Protein 8DGR (pdb70)

Secondary structure (DSSP, 8-state):
--EEEEE---EE-TT--EEEEEEEESS-GGGS-EEEEEE-TT--EEEEEEE-TTS--EE--TTTTTTEEEEEETTTTEEEEEE-S--GGG-EEEEEEEEE--S--TT---EEEEE---EEEEE---PPPEEEE-SEEEE-TTS-EEEEEEESS--EETTEE-EEEEEE-TTS--EEEEETTTEEPTT--TTEEEEEETTEEEEEESS--GGG-EEEEEEE-SSSSPEE---EEEEE-

Sequence (237 aa):
QVQLQESGGDLVVQPGGSLKLSCAASGFTFSSYGMSWVRQTPDKRLELVATINSNGGSTFYPDSVKGRFTISRDNAKNTLYLQMSSLKSEDTAMYYCARRRNYPYYYGSRGYFDYWGQQGTTVTVSSSDIELTQSPASLAVSLGQRATISCRASESVDSYGNSFMHWYQQKPGQPPKLLIYRALNLESGIPARFSGSGSRTDFTLTINPVEADDVAIYYCQQSNEDPWTFGGGTKLEIK

Structure (mmCIF, N/CA/C/O backbone):
data_8DGR
#
_entry.id   8DGR
#
_cell.length_a   119.644
_cell.length_b   119.644
_cell.length_c   74.856
_cell.angle_alpha   90.000
_cell.angle_beta   90.000
_cell.angle_gamma   90.000
#
_symmetry.space_group_name_H-M   'I 41 2 2'
#
loop_
_entity.id
_entity.type
_entity.pdbx_description
1 polymer 'scFv F8'
2 water water
#
loop_
_atom_site.group_PDB
_atom_site.id
_atom_site.type_symbol
_ato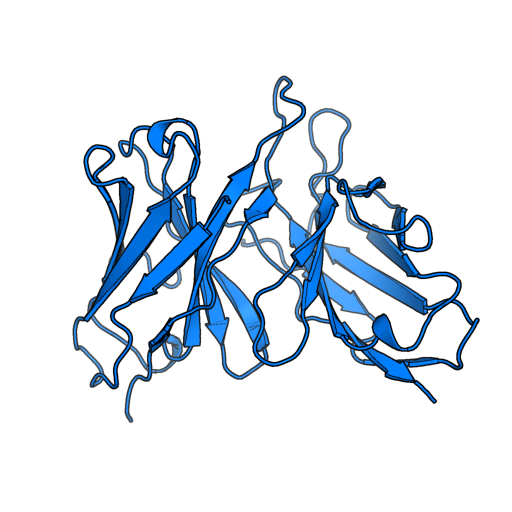m_site.label_atom_id
_atom_site.label_alt_id
_atom_site.label_comp_id
_atom_site.label_asym_id
_atom_site.label_entity_id
_atom_site.label_seq_id
_atom_site.pdbx_PDB_ins_code
_atom_site.Cartn_x
_atom_site.Cartn_y
_atom_site.Cartn_z
_atom_site.occupancy
_atom_site.B_iso_or_equiv
_atom_site.auth_seq_id
_atom_site.auth_comp_id
_atom_site.auth_asym_id
_atom_site.auth_atom_id
_atom_site.pdbx_PDB_model_num
ATOM 1 N N . GLN A 1 23 ? -17.226 -15.172 28.982 1.000 38.929 3 GLN A N 1
ATOM 2 C CA . GLN A 1 23 ? -17.260 -14.625 27.604 1.000 32.790 3 GLN A CA 1
ATOM 3 C C . GLN A 1 23 ? -15.882 -14.067 27.242 1.000 24.708 3 GLN A C 1
ATOM 4 O O . GLN A 1 23 ? -15.808 -13.217 26.371 1.000 25.467 3 GLN A O 1
ATOM 18 N N . VAL A 1 24 ? -14.824 -14.538 27.916 1.000 23.251 4 VAL A N 1
ATOM 19 C CA . VAL A 1 24 ? -13.459 -14.253 27.488 1.000 20.980 4 VAL A CA 1
ATOM 20 C C . VAL A 1 24 ? -13.231 -14.992 26.176 1.000 20.255 4 VAL A C 1
ATOM 21 O O . VAL A 1 24 ? -13.425 -16.208 26.090 1.000 21.467 4 VAL A O 1
ATOM 34 N N . GLN A 1 25 ? -12.823 -14.246 25.149 1.000 17.282 5 GLN A N 1
ATOM 35 C CA . GLN A 1 25 ? -12.496 -14.836 23.867 1.000 16.741 5 GLN A CA 1
ATOM 36 C C . GLN A 1 25 ? -11.245 -14.182 23.310 1.000 13.784 5 GLN A C 1
ATOM 37 O O . GLN A 1 25 ? -11.027 -12.968 23.427 1.000 14.327 5 GLN A O 1
ATOM 51 N N . LEU A 1 26 ? -10.395 -15.020 22.688 1.000 14.078 6 LEU A N 1
ATOM 52 C CA . LEU A 1 26 ? -9.291 -14.616 21.851 1.000 13.084 6 LEU A CA 1
ATOM 53 C C . LEU A 1 26 ? -9.490 -15.227 20.473 1.000 12.606 6 LEU A C 1
ATOM 54 O O . LEU A 1 26 ? -9.887 -16.386 20.341 1.000 13.925 6 LEU A O 1
ATOM 70 N N . GLN A 1 27 ? -9.252 -14.439 19.435 1.000 13.564 7 GLN A N 1
ATOM 71 C CA . GLN A 1 27 ? -9.414 -14.946 18.087 1.000 12.340 7 GLN A CA 1
ATOM 72 C C . GLN A 1 27 ? -8.341 -14.432 17.148 1.000 12.583 7 GLN A C 1
ATOM 73 O O . GLN A 1 27 ? -8.237 -13.228 16.876 1.000 11.226 7 GLN A O 1
ATOM 87 N N . GLU A 1 28 ? -7.528 -15.371 16.651 1.000 11.769 8 GLU A N 1
ATOM 88 C CA . GLU A 1 28 ? -6.432 -15.076 15.769 1.000 12.164 8 GLU A CA 1
ATOM 89 C C . GLU A 1 28 ? -6.911 -15.049 14.319 1.000 12.354 8 GLU A C 1
ATOM 90 O O . GLU A 1 28 ? -7.820 -15.804 13.905 1.000 14.214 8 GLU A O 1
ATOM 102 N N . SER A 1 29 ? -6.225 -14.195 13.556 1.000 11.349 9 SER A N 1
ATOM 103 C CA . SER A 1 29 ? -6.395 -14.095 12.105 1.000 12.628 9 SER A CA 1
ATOM 104 C C . SER A 1 29 ? -5.064 -13.840 11.444 1.000 11.831 9 SER A C 1
ATOM 105 O O . SER A 1 29 ? -4.101 -13.350 12.056 1.000 12.815 9 SER A O 1
ATOM 113 N N . GLY A 1 30 ? -5.017 -14.109 10.126 1.000 11.945 10 GLY A N 1
ATOM 114 C CA . GLY A 1 30 ? -3.907 -13.688 9.313 1.000 11.909 10 GLY A CA 1
ATOM 115 C C . GLY A 1 30 ? -3.107 -14.830 8.689 1.000 12.551 10 GLY A C 1
ATOM 116 O O . GLY A 1 30 ? -2.263 -14.560 7.830 1.000 14.678 10 GLY A O 1
ATOM 120 N N . GLY A 1 31 ? -3.308 -16.061 9.153 1.000 12.326 11 GLY A N 1
ATOM 121 C CA . GLY A 1 31 ? -2.503 -17.150 8.621 1.000 12.934 11 GLY A CA 1
ATOM 122 C C . GLY A 1 31 ? -2.676 -17.324 7.116 1.000 13.950 11 GLY A C 1
ATOM 123 O O . GLY A 1 31 ? -3.757 -17.113 6.583 1.000 16.068 11 GLY A O 1
ATOM 127 N N . ASP A 1 32 ? -1.599 -17.724 6.473 1.000 13.094 12 ASP A N 1
ATOM 128 C CA . ASP A 1 32 ? -1.630 -17.905 5.029 1.000 15.146 12 ASP A CA 1
ATOM 129 C C . ASP A 1 32 ? -0.461 -18.787 4.641 1.000 16.174 12 ASP A C 1
ATOM 130 O O . ASP A 1 32 ? 0.415 -19.066 5.440 1.000 14.371 12 ASP A O 1
ATOM 139 N N . LEU A 1 33 ? -0.431 -19.107 3.337 1.000 16.688 13 LEU A N 1
ATOM 140 C CA . LEU A 1 33 ? 0.719 -19.728 2.717 1.000 18.441 13 LEU A CA 1
ATOM 141 C C . LEU A 1 33 ? 1.647 -18.608 2.267 1.000 19.120 13 LEU A C 1
ATOM 142 O O . LEU A 1 33 ? 1.211 -17.683 1.552 1.000 23.991 13 LEU A O 1
ATOM 158 N N . VAL A 1 34 ? 2.908 -18.684 2.674 1.000 18.112 14 VAL A N 1
ATOM 159 C CA A VAL A 1 34 ? 3.930 -17.659 2.482 0.500 17.872 14 VAL A CA 1
ATOM 160 C CA B VAL A 1 34 ? 3.872 -17.659 2.366 0.500 17.528 14 VAL A CA 1
ATOM 161 C C . VAL A 1 34 ? 5.148 -18.311 1.838 1.000 18.531 14 VAL A C 1
ATOM 162 O O . VAL A 1 34 ? 5.395 -19.499 2.035 1.000 20.536 14 VAL A O 1
ATOM 186 N N . GLN A 1 35 ? 5.927 -17.533 1.093 1.000 19.022 15 GLN A N 1
ATOM 187 C CA . GLN A 1 35 ? 7.172 -18.030 0.540 1.000 19.915 15 GLN A CA 1
ATOM 188 C C . GLN A 1 35 ? 8.316 -17.782 1.514 1.000 19.102 15 GLN A C 1
ATOM 189 O O . GLN A 1 35 ? 8.288 -16.832 2.301 1.000 17.540 15 GLN A O 1
ATOM 203 N N . PRO A 1 36 ? 9.397 -18.590 1.461 1.000 21.247 16 PRO A N 1
ATOM 204 C CA . PRO A 1 36 ? 10.609 -18.350 2.237 1.000 21.543 16 PRO A CA 1
ATOM 205 C C . PRO A 1 36 ? 11.141 -16.953 1.983 1.000 20.146 16 PRO A C 1
ATOM 206 O O . PRO A 1 36 ? 11.130 -16.504 0.832 1.000 21.440 16 PRO A O 1
ATOM 217 N N . GLY A 1 37 ? 11.517 -16.278 3.073 1.000 19.237 17 GLY A N 1
ATOM 218 C CA . GLY A 1 37 ? 11.954 -14.893 3.014 1.000 18.287 17 GLY A CA 1
ATOM 219 C C . GLY A 1 37 ? 10.834 -13.856 3.115 1.000 17.432 17 GLY A C 1
ATOM 220 O O . GLY A 1 37 ? 11.114 -12.650 3.215 1.000 22.249 17 GLY A O 1
ATOM 224 N N . GLY A 1 38 ? 9.574 -14.311 3.062 1.000 18.384 18 GLY A N 1
ATOM 225 C CA . GLY A 1 38 ? 8.422 -13.439 3.060 1.000 17.159 18 GLY A CA 1
ATOM 226 C C . GLY A 1 38 ? 8.049 -12.928 4.447 1.000 16.305 18 GLY A C 1
ATOM 227 O O . GLY A 1 38 ? 8.675 -13.317 5.417 1.000 18.082 18 GLY A O 1
ATOM 231 N N . SER A 1 39 ? 7.036 -12.057 4.445 1.000 17.543 19 SER A N 1
ATOM 232 C CA . SER A 1 39 ? 6.480 -11.403 5.637 1.000 18.431 19 SER A CA 1
ATOM 233 C C . SER A 1 39 ? 4.997 -11.745 5.774 1.000 18.584 19 SER A C 1
ATOM 234 O O . SER A 1 39 ? 4.262 -11.985 4.804 1.000 18.822 19 SER A O 1
ATOM 242 N N . LEU A 1 40 ? 4.492 -11.688 7.019 1.000 15.829 20 LEU A N 1
ATOM 243 C CA . LEU A 1 40 ? 3.081 -11.929 7.278 1.000 15.519 20 LEU A CA 1
ATOM 244 C C . LEU A 1 40 ? 2.747 -11.298 8.625 1.000 14.833 20 LEU A C 1
ATOM 245 O O . LEU A 1 40 ? 3.621 -11.323 9.472 1.000 17.145 20 LEU A O 1
ATOM 261 N N . LYS A 1 41 ? 1.591 -10.668 8.735 1.000 13.256 21 LYS A N 1
ATOM 262 C CA . LYS A 1 41 ? 1.161 -10.082 9.996 1.000 14.433 21 LYS A CA 1
ATOM 263 C C . LYS A 1 41 ? -0.062 -10.824 10.520 1.000 13.907 21 LYS A C 1
ATOM 264 O O . LYS A 1 41 ? -1.084 -10.936 9.841 1.000 15.379 21 LYS A O 1
ATOM 283 N N . LEU A 1 42 ? 0.024 -11.338 11.765 1.000 11.058 22 LEU A N 1
ATOM 284 C CA . LEU A 1 42 ? -1.075 -11.968 12.445 1.000 11.393 22 LEU A CA 1
ATOM 285 C C . LEU A 1 42 ? -1.664 -10.995 13.450 1.000 11.673 22 LEU A C 1
ATOM 286 O O . LEU A 1 42 ? -0.919 -10.156 13.966 1.000 11.985 22 LEU A O 1
ATOM 302 N N . SER A 1 43 ? -2.970 -11.155 13.693 1.000 11.708 23 SER A N 1
ATOM 303 C CA . SER A 1 43 ? -3.732 -10.362 14.650 1.000 12.395 23 SER A CA 1
ATOM 304 C C . SER A 1 43 ? -4.428 -11.324 15.590 1.000 12.338 23 SER A C 1
ATOM 305 O O . SER A 1 43 ? -4.814 -12.427 15.231 1.000 12.781 23 SER A O 1
ATOM 313 N N . CYS A 1 44 ? -4.586 -10.935 16.863 1.000 10.767 24 CYS A N 1
ATOM 314 C CA . CYS A 1 44 ? -5.412 -11.617 17.802 1.000 12.350 24 CYS A CA 1
ATOM 315 C C . CYS A 1 44 ? -6.289 -10.585 18.495 1.000 12.591 24 CYS A C 1
ATOM 316 O O . CYS A 1 44 ? -5.817 -9.670 19.165 1.000 13.774 24 CYS A O 1
ATOM 323 N N . ALA A 1 45 ? -7.571 -10.787 18.349 1.000 11.329 25 ALA A N 1
ATOM 324 C CA . ALA A 1 45 ? -8.579 -9.863 18.890 1.000 12.086 25 ALA A CA 1
ATOM 325 C C . ALA A 1 45 ? -9.197 -10.434 20.153 1.000 12.455 25 ALA A C 1
ATOM 326 O O . ALA A 1 45 ? -9.765 -11.517 20.152 1.000 12.726 25 ALA A O 1
ATOM 333 N N . ALA A 1 46 ? -9.062 -9.675 21.252 1.000 11.316 26 ALA A N 1
ATOM 334 C CA . ALA A 1 46 ? -9.562 -10.076 22.556 1.000 13.213 26 ALA A CA 1
ATOM 335 C C . ALA A 1 46 ? -10.925 -9.454 22.805 1.000 13.463 26 ALA A C 1
ATOM 336 O O . ALA A 1 46 ? -11.168 -8.332 22.389 1.000 15.136 26 ALA A O 1
ATOM 343 N N . SER A 1 47 ? -11.721 -10.177 23.587 1.000 13.708 27 SER A N 1
ATOM 344 C CA . SER A 1 47 ? -12.995 -9.643 24.057 1.000 14.074 27 SER A CA 1
ATOM 345 C C . SER A 1 47 ? -13.318 -10.275 25.401 1.000 14.405 27 SER A C 1
ATOM 346 O O . SER A 1 47 ? -12.840 -11.353 25.783 1.000 16.264 27 SER A O 1
ATOM 354 N N . GLY A 1 48 ? -14.140 -9.550 26.188 1.000 15.411 28 GLY A N 1
ATOM 355 C CA . GLY A 1 48 ? -14.730 -10.036 27.426 1.000 15.195 28 GLY A CA 1
ATOM 356 C C . GLY A 1 48 ? -13.897 -9.871 28.683 1.000 15.470 28 GLY A C 1
ATOM 357 O O . GLY A 1 48 ? -14.171 -10.523 29.690 1.000 16.864 28 GLY A O 1
ATOM 361 N N . PHE A 1 49 ? -12.834 -9.062 28.614 1.000 13.128 29 PHE A N 1
ATOM 362 C CA . PHE A 1 49 ? -11.991 -8.741 29.759 1.000 13.311 29 PHE A CA 1
ATOM 363 C C . PHE A 1 49 ? -11.230 -7.444 29.474 1.000 14.076 29 PHE A C 1
ATOM 364 O O . PHE A 1 49 ? -11.219 -6.924 28.350 1.000 13.979 29 PHE A O 1
ATOM 381 N N . THR A 1 50 ? -10.628 -6.864 30.515 1.000 13.503 30 THR A N 1
ATOM 382 C CA . THR A 1 50 ? -9.795 -5.690 30.374 1.000 11.988 30 THR A CA 1
ATOM 383 C C . THR A 1 50 ? -8.430 -6.097 29.819 1.000 11.905 30 THR A C 1
ATOM 384 O O . THR A 1 50 ? -7.602 -6.633 30.537 1.000 11.621 30 THR A O 1
ATOM 395 N N . PHE A 1 51 ? -8.284 -5.922 28.505 1.000 11.770 31 PHE A N 1
ATOM 396 C CA . PHE A 1 51 ? -7.128 -6.480 27.796 1.000 12.433 31 PHE A CA 1
ATOM 397 C C . PHE A 1 51 ? -5.832 -5.942 28.387 1.000 12.025 31 PHE A C 1
ATOM 398 O O . PHE A 1 51 ? -4.878 -6.701 28.590 1.000 11.511 31 PHE A O 1
ATOM 415 N N . SER A 1 52 ? -5.774 -4.630 28.660 1.000 12.764 32 SER A N 1
ATOM 416 C CA . SER A 1 52 ? -4.609 -3.958 29.200 1.000 11.400 32 SER A CA 1
ATOM 417 C C . SER A 1 52 ? -4.168 -4.443 30.570 1.000 12.130 32 SER A C 1
ATOM 418 O O . SER A 1 52 ? -3.129 -3.983 31.009 1.000 14.979 32 SER A O 1
ATOM 426 N N . SER A 1 53 ? -4.926 -5.300 31.234 1.000 12.752 33 SER A N 1
ATOM 427 C CA . SER A 1 53 ? -4.561 -5.791 32.547 1.000 12.883 33 SER A CA 1
ATOM 428 C C . SER A 1 53 ? -3.697 -7.044 32.450 1.000 10.910 33 SER A C 1
ATOM 429 O O . SER A 1 53 ? -3.303 -7.541 33.501 1.000 14.991 33 SER A O 1
ATOM 437 N N . TYR A 1 54 ? -3.499 -7.586 31.229 1.000 10.626 34 TYR A N 1
ATOM 438 C CA . TYR A 1 54 ? -2.855 -8.886 31.101 1.000 9.894 34 TYR A CA 1
ATOM 439 C C . TYR A 1 54 ? -1.723 -8.864 30.099 1.000 9.470 34 TYR A C 1
ATOM 440 O O . TYR A 1 54 ? -1.821 -8.317 28.996 1.000 9.331 34 TYR A O 1
ATOM 458 N N . GLY A 1 55 ? -0.661 -9.576 30.469 1.000 8.475 35 GLY A N 1
ATOM 459 C CA . GLY A 1 55 ? 0.378 -9.920 29.523 1.000 9.018 35 GLY A CA 1
ATOM 460 C C . GLY A 1 55 ? -0.157 -10.977 28.543 1.000 8.185 35 GLY A C 1
ATOM 461 O O . GLY A 1 55 ? -1.140 -11.652 28.811 1.000 9.934 35 GLY A O 1
ATOM 465 N N . MET A 1 56 ? 0.442 -11.018 27.356 1.000 8.919 36 MET A N 1
ATOM 466 C CA . MET A 1 56 ? -0.006 -11.861 26.254 1.000 9.351 36 MET A CA 1
ATOM 467 C C . MET A 1 56 ? 1.204 -12.477 25.584 1.000 8.920 36 MET A C 1
ATOM 468 O O . MET A 1 56 ? 2.298 -11.903 25.556 1.000 9.608 36 MET A O 1
ATOM 482 N N . SER A 1 57 ? 0.982 -13.615 24.906 1.000 8.911 37 SER A N 1
ATOM 483 C CA . SER A 1 57 ? 2.023 -14.295 24.153 1.000 8.942 37 SER A CA 1
ATOM 484 C C . SER A 1 57 ? 1.477 -14.868 22.851 1.000 8.999 37 SER A C 1
ATOM 485 O O . SER A 1 57 ? 0.287 -15.147 22.718 1.000 9.775 37 SER A O 1
ATOM 493 N N . TRP A 1 58 ? 2.403 -15.112 21.938 1.000 8.758 38 TRP A N 1
ATOM 494 C CA . TRP A 1 58 ? 2.179 -15.967 20.789 1.000 8.362 38 TRP A CA 1
ATOM 495 C C . TRP A 1 58 ? 2.946 -17.273 21.017 1.000 8.262 38 TRP A C 1
ATOM 496 O O . TRP A 1 58 ? 4.115 -17.232 21.352 1.000 9.208 38 TRP A O 1
ATOM 517 N N . VAL A 1 59 ? 2.238 -18.407 20.880 1.000 8.613 39 VAL A N 1
ATOM 518 C CA . VAL A 1 59 ? 2.778 -19.760 21.019 1.000 9.116 39 VAL A CA 1
ATOM 519 C C . VAL A 1 59 ? 2.409 -20.544 19.756 1.000 9.522 39 VAL A C 1
ATOM 520 O O . VAL A 1 59 ? 1.233 -20.540 19.387 1.000 11.206 39 VAL A O 1
ATOM 533 N N . ARG A 1 60 ? 3.399 -21.180 19.151 1.000 9.748 40 ARG A N 1
ATOM 534 C CA . ARG A 1 60 ? 3.126 -21.914 17.918 1.000 9.341 40 ARG A CA 1
ATOM 535 C C . ARG A 1 60 ? 3.260 -23.405 18.185 1.000 9.003 40 ARG A C 1
ATOM 536 O O . ARG A 1 60 ? 4.009 -23.838 19.037 1.000 10.684 40 ARG A O 1
ATOM 557 N N . GLN A 1 61 ? 2.488 -24.169 17.413 1.000 8.877 41 GLN A N 1
ATOM 558 C CA . GLN A 1 61 ? 2.527 -25.630 17.469 1.000 10.017 41 GLN A CA 1
ATOM 559 C C . GLN A 1 61 ? 2.982 -26.116 16.094 1.000 10.428 41 GLN A C 1
ATOM 560 O O . GLN A 1 61 ? 2.269 -25.940 15.099 1.000 10.969 41 GLN A O 1
ATOM 574 N N . THR A 1 62 ? 4.141 -26.758 16.098 1.000 11.325 42 THR A N 1
ATOM 575 C CA . THR A 1 62 ? 4.807 -27.201 14.875 1.000 11.573 42 THR A CA 1
ATOM 576 C C . THR A 1 62 ? 4.197 -28.545 14.469 1.000 12.357 42 THR A C 1
ATOM 577 O O . THR A 1 62 ? 3.442 -29.176 15.179 1.000 11.712 42 THR A O 1
ATOM 588 N N . PRO A 1 63 ? 4.491 -29.012 13.242 1.000 12.844 43 PRO A N 1
ATOM 589 C CA . PRO A 1 63 ? 3.868 -30.258 12.798 1.000 12.591 43 PRO A CA 1
ATOM 590 C C . PRO A 1 63 ? 4.205 -31.499 13.625 1.000 12.927 43 PRO A C 1
ATOM 591 O O . PRO A 1 63 ? 3.392 -32.426 13.574 1.000 14.865 43 PRO A O 1
ATOM 602 N N . ASP A 1 64 ? 5.293 -31.459 14.381 1.000 13.037 44 ASP A N 1
ATOM 603 C CA . ASP A 1 64 ? 5.668 -32.525 15.323 1.000 12.721 44 ASP A CA 1
ATOM 604 C C . ASP A 1 64 ? 4.936 -32.415 16.665 1.000 13.146 44 ASP A C 1
ATOM 605 O O . ASP A 1 64 ? 5.222 -33.186 17.585 1.000 13.700 44 ASP A O 1
ATOM 614 N N . LYS A 1 65 ? 3.968 -31.486 16.742 1.000 12.695 45 LYS A N 1
ATOM 615 C CA . LYS A 1 65 ? 3.072 -31.252 17.879 1.000 12.896 45 LYS A CA 1
ATOM 616 C C . LYS A 1 65 ? 3.788 -30.564 19.043 1.000 11.473 45 LYS A C 1
ATOM 617 O O . LYS A 1 65 ? 3.146 -30.349 20.074 1.000 12.981 45 LYS A O 1
ATOM 636 N N . ARG A 1 66 ? 5.033 -30.143 18.864 1.000 12.591 46 ARG A N 1
ATOM 637 C CA . ARG A 1 66 ? 5.694 -29.343 19.905 1.000 12.842 46 ARG A CA 1
ATOM 638 C C . ARG A 1 66 ? 5.036 -27.970 19.973 1.000 12.351 46 ARG A C 1
ATOM 639 O O . ARG A 1 66 ? 4.628 -27.419 18.968 1.000 12.440 46 ARG A O 1
ATOM 660 N N . LEU A 1 67 ? 5.043 -27.393 21.195 1.000 10.827 47 LEU A N 1
ATOM 661 C CA . LEU A 1 67 ? 4.624 -26.032 21.472 1.000 10.332 47 LEU A CA 1
ATOM 662 C C . LEU A 1 67 ? 5.852 -25.209 21.797 1.000 10.691 47 LEU A C 1
ATOM 663 O O . LEU A 1 67 ? 6.746 -25.627 22.524 1.000 12.366 47 LEU A O 1
ATOM 679 N N . GLU A 1 68 ? 5.896 -24.016 21.206 1.000 10.423 48 GLU A N 1
ATOM 680 C CA . GLU A 1 68 ? 7.059 -23.148 21.319 1.000 11.268 48 GLU A CA 1
ATOM 681 C C . GLU A 1 68 ? 6.531 -21.713 21.500 1.000 10.861 48 GLU A C 1
ATOM 682 O O . GLU A 1 68 ? 5.854 -21.184 20.620 1.000 10.904 48 GLU A O 1
ATOM 694 N N . LEU A 1 69 ? 6.953 -21.049 22.562 1.000 10.324 49 LEU A N 1
ATOM 695 C CA . LEU A 1 69 ? 6.701 -19.622 22.664 1.000 11.290 49 LEU A CA 1
ATOM 696 C C . LEU A 1 69 ? 7.525 -18.899 21.624 1.000 11.099 49 LEU A C 1
ATOM 697 O O . LEU A 1 69 ? 8.708 -19.157 21.525 1.000 12.639 49 LEU A O 1
ATOM 713 N N . VAL A 1 70 ? 6.908 -17.973 20.881 1.000 10.144 50 VAL A N 1
ATOM 714 C CA . VAL A 1 70 ? 7.711 -17.190 19.945 1.000 11.908 50 VAL A CA 1
ATOM 715 C C . VAL A 1 70 ? 7.768 -15.713 20.284 1.000 10.239 50 VAL A C 1
ATOM 716 O O . VAL A 1 70 ? 8.631 -15.034 19.743 1.000 11.002 50 VAL A O 1
ATOM 729 N N . ALA A 1 71 ? 6.841 -15.210 21.116 1.000 9.136 51 ALA A N 1
ATOM 730 C CA . ALA A 1 71 ? 6.932 -13.808 21.516 1.000 9.364 51 ALA A CA 1
ATOM 731 C C . ALA A 1 71 ? 6.048 -13.579 22.715 1.000 8.379 51 ALA A C 1
ATOM 732 O O . ALA A 1 71 ? 5.005 -14.199 22.869 1.000 9.686 51 ALA A O 1
ATOM 739 N N . THR A 1 72 ? 6.443 -12.609 23.577 1.000 8.316 52 THR A N 1
ATOM 740 C CA . THR A 1 72 ? 5.650 -12.292 24.748 1.000 9.022 52 THR A CA 1
ATOM 741 C C . THR A 1 72 ? 5.785 -10.796 25.033 1.000 8.617 52 THR A C 1
ATOM 742 O O . THR A 1 72 ? 6.761 -10.147 24.635 1.000 8.874 52 THR A O 1
ATOM 753 N N . ILE A 1 73 ? 4.707 -10.246 25.593 1.000 9.260 53 ILE A N 1
ATOM 754 C CA . ILE A 1 73 ? 4.608 -8.804 25.787 1.000 9.213 53 ILE A CA 1
ATOM 755 C C . ILE A 1 73 ? 3.941 -8.553 27.136 1.000 8.997 53 ILE A C 1
ATOM 756 O O . ILE A 1 73 ? 3.025 -9.272 27.538 1.000 10.166 53 ILE A O 1
ATOM 772 N N . ASN A 1 74 ? 4.356 -7.504 27.839 1.000 8.782 54 ASN A N 1
ATOM 773 C CA . ASN A 1 74 ? 3.702 -7.118 29.062 1.000 9.317 54 ASN A CA 1
ATOM 774 C C . ASN A 1 74 ? 2.380 -6.385 28.797 1.000 9.820 54 ASN A C 1
ATOM 775 O O . ASN A 1 74 ? 2.026 -6.055 27.664 1.000 10.846 54 ASN A O 1
ATOM 786 N N . SER A 1 75 ? 1.684 -6.077 29.868 1.000 10.244 55 SER A N 1
ATOM 787 C CA . SER A 1 75 ? 0.308 -5.561 29.789 1.000 10.117 55 SER A CA 1
ATOM 788 C C . SER A 1 75 ? 0.254 -4.200 29.104 1.000 10.448 55 SER A C 1
ATOM 789 O O . SER A 1 75 ? -0.620 -3.947 28.247 1.000 11.308 55 SER A O 1
ATOM 797 N N . ASN A 1 76 ? 1.219 -3.327 29.418 1.000 10.904 56 ASN A N 1
ATOM 798 C CA . ASN A 1 76 ? 1.174 -1.994 28.820 1.000 12.078 56 ASN A CA 1
ATOM 799 C C . ASN A 1 76 ? 1.847 -1.897 27.459 1.000 12.412 56 ASN A C 1
ATOM 800 O O . ASN A 1 76 ? 1.768 -0.858 26.805 1.000 14.115 56 ASN A O 1
ATOM 811 N N . GLY A 1 77 ? 2.368 -3.013 26.933 1.000 10.516 57 GLY A N 1
ATOM 812 C CA . GLY A 1 77 ? 2.933 -3.058 25.600 1.000 10.472 57 GLY A CA 1
ATOM 813 C C . GLY A 1 77 ? 4.321 -2.479 25.421 1.000 11.591 57 GLY A C 1
ATOM 814 O O . GLY A 1 77 ? 4.766 -2.392 24.271 1.000 13.112 57 GLY A O 1
ATOM 818 N N . GLY A 1 78 ? 4.961 -2.108 26.531 1.000 10.203 58 GLY A N 1
ATOM 819 C CA . GLY A 1 78 ? 6.244 -1.458 26.428 1.000 11.374 58 GLY A CA 1
ATOM 820 C C . GLY A 1 78 ? 7.431 -2.386 26.468 1.000 12.097 58 GLY A C 1
ATOM 821 O O . GLY A 1 78 ? 8.514 -1.924 26.107 1.000 14.835 58 GLY A O 1
ATOM 825 N N . SER A 1 79 ? 7.245 -3.644 26.874 1.000 11.501 59 SER A N 1
ATOM 826 C CA . SER A 1 79 ? 8.391 -4.527 26.976 1.000 11.479 59 SER A CA 1
ATOM 827 C C . SER A 1 79 ? 8.038 -5.851 26.314 1.000 10.685 59 SER A C 1
ATOM 828 O O . SER A 1 79 ? 6.934 -6.356 26.517 1.000 10.094 59 SER A O 1
ATOM 836 N N . THR A 1 80 ? 9.026 -6.378 25.611 1.000 11.132 60 THR A N 1
ATOM 837 C CA . THR A 1 80 ? 8.844 -7.564 24.780 1.000 11.451 60 THR A CA 1
ATOM 838 C C . THR A 1 80 ? 10.013 -8.514 24.915 1.000 10.719 60 THR A C 1
ATOM 839 O O . THR A 1 80 ? 11.118 -8.109 25.248 1.000 11.368 60 THR A O 1
ATOM 850 N N . PHE A 1 81 ? 9.738 -9.808 24.658 1.000 9.796 61 PHE A N 1
ATOM 851 C CA . PHE A 1 81 ? 10.750 -10.851 24.700 1.000 10.113 61 PHE A CA 1
ATOM 852 C C . PHE A 1 81 ? 10.515 -11.850 23.577 1.000 10.490 61 PHE A C 1
ATOM 853 O O . PHE A 1 81 ? 9.380 -12.231 23.326 1.000 10.051 61 PHE A O 1
ATOM 870 N N . TYR A 1 82 ? 11.622 -12.302 22.975 1.000 10.174 62 TYR A N 1
ATOM 871 C CA . TYR A 1 82 ? 11.620 -13.298 21.908 1.000 10.924 62 TYR A CA 1
ATOM 872 C C . TYR A 1 82 ? 12.721 -14.298 22.174 1.000 12.119 62 TYR A C 1
ATOM 873 O O . TYR A 1 82 ? 13.830 -13.897 22.500 1.000 13.734 62 TYR A O 1
ATOM 891 N N . PRO A 1 83 ? 12.460 -15.601 21.963 1.000 12.323 63 PRO A N 1
ATOM 892 C CA . PRO A 1 83 ? 13.535 -16.610 21.987 1.000 13.543 63 PRO A CA 1
ATOM 893 C C . PRO A 1 83 ? 14.461 -16.390 20.792 1.000 13.807 63 PRO A C 1
ATOM 894 O O . PRO A 1 83 ? 14.117 -15.755 19.810 1.000 15.292 63 PRO A O 1
ATOM 905 N N . ASP A 1 84 ? 15.665 -16.966 20.895 1.000 19.457 64 ASP A N 1
ATOM 906 C CA . ASP A 1 84 ? 16.676 -16.901 19.841 1.000 23.013 64 ASP A CA 1
ATOM 907 C C . ASP A 1 84 ? 16.204 -17.353 18.451 1.000 21.812 64 ASP A C 1
ATOM 908 O O . ASP A 1 84 ? 16.659 -16.784 17.465 1.000 25.690 64 ASP A O 1
ATOM 917 N N . SER A 1 85 ? 15.284 -18.328 18.369 1.000 24.243 65 SER A N 1
ATOM 918 C CA . SER A 1 85 ? 14.788 -18.866 17.098 1.000 24.552 65 SER A CA 1
ATOM 919 C C . SER A 1 85 ? 14.176 -17.780 16.207 1.000 26.532 65 SER A C 1
ATOM 920 O O . SER A 1 85 ? 14.232 -17.878 14.982 1.000 27.780 65 SER A O 1
ATOM 928 N N . VAL A 1 86 ? 13.595 -16.718 16.784 1.000 20.226 66 VAL A N 1
ATOM 929 C CA . VAL A 1 86 ? 12.813 -15.771 15.992 1.000 20.278 66 VAL A CA 1
ATOM 930 C C . VAL A 1 86 ? 13.243 -14.326 16.233 1.000 18.371 66 VAL A C 1
ATOM 931 O O . VAL A 1 86 ? 12.744 -13.423 15.567 1.000 18.622 66 VAL A O 1
ATOM 944 N N . LYS A 1 87 ? 14.115 -14.114 17.234 1.000 19.701 67 LYS A N 1
ATOM 945 C CA . LYS A 1 87 ? 14.544 -12.769 17.580 1.000 21.372 67 LYS A CA 1
ATOM 946 C C . LYS A 1 87 ? 15.198 -12.096 16.366 1.000 21.318 67 LYS A C 1
ATOM 947 O O . LYS A 1 87 ? 15.990 -12.699 15.661 1.000 23.240 67 LYS A O 1
ATOM 966 N N . GLY A 1 88 ? 14.803 -10.861 16.108 1.000 20.678 68 GLY A N 1
ATOM 967 C CA . GLY A 1 88 ? 15.219 -10.127 14.929 1.000 22.763 68 GLY A CA 1
ATOM 968 C C . GLY A 1 88 ? 14.313 -10.332 13.721 1.000 23.013 68 GLY A C 1
ATOM 969 O O . GLY A 1 88 ? 14.415 -9.572 12.779 1.000 24.814 68 GLY A O 1
ATOM 973 N N . ARG A 1 89 ? 13.484 -11.386 13.691 1.000 18.800 69 ARG A N 1
ATOM 974 C CA . ARG A 1 89 ? 12.593 -11.626 12.581 1.000 20.345 69 ARG A CA 1
ATOM 975 C C . ARG A 1 89 ? 11.132 -11.309 12.940 1.000 16.834 69 ARG A C 1
ATOM 976 O O . ARG A 1 89 ? 10.360 -10.947 12.063 1.000 18.916 69 ARG A O 1
ATOM 997 N N . PHE A 1 90 ? 10.755 -11.494 14.211 1.000 15.307 70 PHE A N 1
ATOM 998 C CA . PHE A 1 90 ? 9.358 -11.331 14.611 1.000 15.749 70 PHE A CA 1
ATOM 999 C C . PHE A 1 90 ? 9.227 -10.135 15.551 1.000 14.332 70 PHE A C 1
ATOM 1000 O O . PHE A 1 90 ? 10.130 -9.872 16.333 1.000 14.705 70 PHE A O 1
ATOM 1017 N N . THR A 1 91 ? 8.117 -9.402 15.450 1.000 13.185 71 THR A N 1
ATOM 1018 C CA . THR A 1 91 ? 7.867 -8.282 16.359 1.000 13.020 71 THR A CA 1
ATOM 1019 C C . THR A 1 91 ? 6.467 -8.446 16.920 1.000 11.927 71 THR A C 1
ATOM 1020 O O . THR A 1 91 ? 5.489 -8.553 16.187 1.000 11.486 71 THR A O 1
ATOM 1031 N N . ILE A 1 92 ? 6.346 -8.455 18.243 1.000 10.876 72 ILE A N 1
ATOM 1032 C CA . ILE A 1 92 ? 5.051 -8.472 18.905 1.000 10.750 72 ILE A CA 1
ATOM 1033 C C . ILE A 1 92 ? 4.729 -7.040 19.342 1.000 12.252 72 ILE A C 1
ATOM 1034 O O . ILE A 1 92 ? 5.608 -6.298 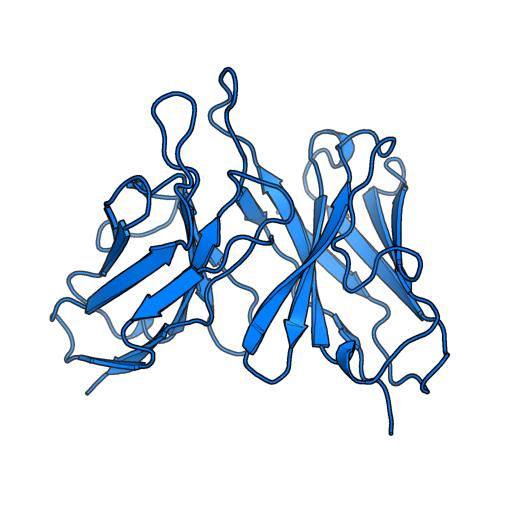19.787 1.000 12.407 72 ILE A O 1
ATOM 1050 N N . SER A 1 93 ? 3.458 -6.711 19.203 1.000 10.648 73 SER A N 1
ATOM 1051 C CA . SER A 1 93 ? 2.951 -5.428 19.652 1.000 10.896 73 SER A CA 1
ATOM 1052 C C . SER A 1 93 ? 1.478 -5.567 20.061 1.000 11.502 73 SER A C 1
ATOM 1053 O O . SER A 1 93 ? 0.813 -6.554 19.763 1.000 10.777 73 SER A O 1
ATOM 1061 N N . ARG A 1 94 ? 0.940 -4.518 20.702 1.000 10.931 74 ARG A N 1
ATOM 1062 C CA . ARG A 1 94 ? -0.441 -4.527 21.094 1.000 12.049 74 ARG A CA 1
ATOM 1063 C C . ARG A 1 94 ? -0.977 -3.105 20.954 1.000 13.960 74 ARG A C 1
ATOM 1064 O O . ARG A 1 94 ? -0.244 -2.143 21.165 1.000 15.154 74 ARG A O 1
ATOM 1085 N N . ASP A 1 95 ? -2.240 -3.030 20.591 1.000 14.716 75 ASP A N 1
ATOM 1086 C CA . ASP A 1 95 ? -2.975 -1.775 20.594 1.000 17.984 75 ASP A CA 1
ATOM 1087 C C . ASP A 1 95 ? -4.084 -1.934 21.604 1.000 14.782 75 ASP A C 1
ATOM 1088 O O . ASP A 1 95 ? -5.070 -2.645 21.424 1.000 15.558 75 ASP A O 1
ATOM 1097 N N . ASN A 1 96 ? -3.849 -1.425 22.822 1.000 14.297 76 ASN A N 1
ATOM 1098 C CA . ASN A 1 96 ? -4.751 -1.690 23.908 1.000 12.119 76 ASN A CA 1
ATOM 1099 C C . ASN A 1 96 ? -6.124 -1.030 23.722 1.000 14.363 76 ASN A C 1
ATOM 1100 O O . ASN A 1 96 ? -7.093 -1.535 24.250 1.000 16.962 76 ASN A O 1
ATOM 1111 N N . ALA A 1 97 ? -6.170 0.024 22.917 1.000 15.692 77 ALA A N 1
ATOM 1112 C CA . ALA A 1 97 ? -7.435 0.674 22.627 1.000 19.552 77 ALA A CA 1
ATOM 1113 C C . ALA A 1 97 ? -8.301 -0.220 21.748 1.000 19.203 77 ALA A C 1
ATOM 1114 O O . ALA A 1 97 ? -9.526 -0.160 21.880 1.000 21.489 77 ALA A O 1
ATOM 1121 N N . LYS A 1 98 ? -7.668 -0.996 20.862 1.000 17.296 78 LYS A N 1
ATOM 1122 C CA . LYS A 1 98 ? -8.399 -1.900 19.973 1.000 17.347 78 LYS A CA 1
ATOM 1123 C C . LYS A 1 98 ? -8.446 -3.345 20.498 1.000 15.127 78 LYS A C 1
ATOM 1124 O O . LYS A 1 98 ? -8.987 -4.244 19.858 1.000 15.553 78 LYS A O 1
ATOM 1143 N N . ASN A 1 99 ? -7.936 -3.561 21.719 1.000 13.509 79 ASN A N 1
ATOM 1144 C CA . ASN A 1 99 ? -7.933 -4.869 22.344 1.000 13.708 79 ASN A CA 1
ATOM 1145 C C . ASN A 1 99 ? -7.372 -5.931 21.410 1.000 12.377 79 ASN A C 1
ATOM 1146 O O . ASN A 1 99 ? -7.893 -7.041 21.292 1.000 13.829 79 ASN A O 1
ATOM 1157 N N . THR A 1 100 ? -6.280 -5.571 20.768 1.000 12.143 80 THR A N 1
ATOM 1158 C CA . THR A 1 100 ? -5.694 -6.472 19.780 1.000 12.869 80 THR A CA 1
ATOM 1159 C C . THR A 1 100 ? -4.197 -6.624 19.995 1.000 10.785 80 THR A C 1
ATOM 1160 O O . THR A 1 100 ? -3.476 -5.668 20.266 1.000 11.463 80 THR A O 1
ATOM 1171 N N . LEU A 1 101 ? -3.735 -7.876 19.798 1.000 11.528 81 LEU A N 1
ATOM 1172 C CA . LEU A 1 101 ? -2.332 -8.273 19.801 1.000 11.955 81 LEU A CA 1
ATOM 1173 C C . LEU A 1 101 ? -1.894 -8.512 18.362 1.000 11.604 81 LEU A C 1
ATOM 1174 O O . LEU A 1 101 ? -2.678 -9.076 17.616 1.000 11.929 81 LEU A O 1
ATOM 1190 N N . TYR A 1 102 ? -0.650 -8.207 18.022 1.000 10.967 82 TYR A N 1
ATOM 1191 C CA . TYR A 1 102 ? -0.138 -8.425 16.679 1.000 12.162 82 TYR A CA 1
ATOM 1192 C C . TYR A 1 102 ? 1.159 -9.214 16.731 1.000 11.907 82 TYR A C 1
ATOM 1193 O O . TYR A 1 102 ? 1.938 -9.117 17.687 1.000 11.691 82 TYR A O 1
ATOM 1211 N N . LEU A 1 103 ? 1.434 -9.936 15.629 1.000 11.507 83 LEU A N 1
ATOM 1212 C CA . LEU A 1 103 ? 2.720 -10.563 15.384 1.000 11.442 83 LEU A CA 1
ATOM 1213 C C . LEU A 1 103 ? 3.105 -10.221 13.954 1.000 11.050 83 LEU A C 1
ATOM 1214 O O . LEU A 1 103 ? 2.491 -10.715 13.012 1.000 12.824 83 LEU A O 1
ATOM 1230 N N . GLN A 1 104 ? 4.139 -9.407 13.805 1.000 12.720 84 GLN A N 1
ATOM 1231 C CA . GLN A 1 104 ? 4.728 -9.193 12.498 1.000 13.739 84 GLN A CA 1
ATOM 1232 C C . GLN A 1 104 ? 5.885 -10.152 12.292 1.000 13.043 84 GLN A C 1
ATOM 1233 O O . GLN A 1 104 ? 6.860 -10.173 13.060 1.000 15.910 84 GLN A O 1
ATOM 1247 N N . MET A 1 105 ? 5.782 -10.946 11.215 1.000 14.368 85 MET A N 1
ATOM 1248 C CA . MET A 1 105 ? 6.733 -11.977 10.918 1.000 16.619 85 MET A CA 1
ATOM 1249 C C . MET A 1 105 ? 7.488 -11.528 9.676 1.000 18.106 85 MET A C 1
ATOM 1250 O O . MET A 1 105 ? 6.879 -10.999 8.749 1.000 19.233 85 MET A O 1
ATOM 1264 N N . SER A 1 106 ? 8.782 -11.739 9.667 1.000 18.636 86 SER A N 1
ATOM 1265 C CA . SER A 1 106 ? 9.582 -11.395 8.488 1.000 18.786 86 SER A CA 1
ATOM 1266 C C . SER A 1 106 ? 10.646 -12.466 8.317 1.000 18.855 86 SER A C 1
ATOM 1267 O O . SER A 1 106 ? 10.895 -13.279 9.213 1.000 18.467 86 SER A O 1
ATOM 1275 N N . SER A 1 107 ? 11.294 -12.476 7.144 1.000 18.220 87 SER A N 1
ATOM 1276 C CA . SER A 1 107 ? 12.331 -13.436 6.860 1.000 18.583 87 SER A CA 1
ATOM 1277 C C . SER A 1 107 ? 11.864 -14.859 7.168 1.000 16.507 87 SER A C 1
ATOM 1278 O O . SER A 1 107 ? 12.606 -15.618 7.790 1.000 19.984 87 SER A O 1
ATOM 1285 N N . LEU A 1 108 ? 10.665 -15.219 6.718 1.000 15.709 88 LEU A N 1
ATOM 1286 C CA . LEU A 1 108 ? 10.110 -16.498 7.109 1.000 16.826 88 LEU A CA 1
ATOM 1287 C C . LEU A 1 108 ? 10.945 -17.658 6.575 1.000 18.773 88 LEU A C 1
ATOM 1288 O O . LEU A 1 108 ? 11.521 -17.601 5.479 1.000 19.084 88 LEU A O 1
ATOM 1304 N N . LYS A 1 109 ? 10.965 -18.728 7.357 1.000 19.145 89 LYS A N 1
ATOM 1305 C CA . LYS A 1 109 ? 11.761 -19.909 7.124 1.000 19.829 89 LYS A CA 1
ATOM 1306 C C . LYS A 1 109 ? 10.855 -21.124 7.254 1.000 18.415 89 LYS A C 1
ATOM 1307 O O . LYS A 1 109 ? 9.760 -21.051 7.830 1.000 16.058 89 LYS A O 1
ATOM 1326 N N . SER A 1 110 ? 11.343 -22.264 6.726 1.000 22.380 90 SER A N 1
ATOM 1327 C CA . SER A 1 110 ? 10.644 -23.535 6.787 1.000 24.200 90 SER A CA 1
ATOM 1328 C C . SER A 1 110 ? 10.239 -23.875 8.210 1.000 20.025 90 SER A C 1
ATOM 1329 O O . SER A 1 110 ? 9.125 -24.354 8.440 1.000 22.149 90 SER A O 1
ATOM 1337 N N . GLU A 1 111 ? 11.108 -23.544 9.172 1.000 21.683 91 GLU A N 1
ATOM 1338 C CA . GLU A 1 111 ? 10.887 -23.914 10.562 1.000 22.221 91 GLU A CA 1
ATOM 1339 C C . GLU A 1 111 ? 9.711 -23.135 11.152 1.000 19.371 91 GLU A C 1
ATOM 1340 O O . GLU A 1 111 ? 9.300 -23.404 12.283 1.000 19.358 91 GLU A O 1
ATOM 1352 N N . ASP A 1 112 ? 9.219 -22.099 10.456 1.000 14.895 92 ASP A N 1
ATOM 1353 C CA . ASP A 1 112 ? 8.143 -21.267 10.982 1.000 14.888 92 ASP A CA 1
ATOM 1354 C C . ASP A 1 112 ? 6.761 -21.840 10.674 1.000 13.486 92 ASP A C 1
ATOM 1355 O O . ASP A 1 112 ? 5.748 -21.339 11.180 1.000 14.705 92 ASP A O 1
ATOM 1364 N N . THR A 1 113 ? 6.647 -22.907 9.866 1.000 12.388 93 THR A N 1
ATOM 1365 C CA . THR A 1 113 ? 5.356 -23.490 9.565 1.000 11.304 93 THR A CA 1
ATOM 1366 C C . THR A 1 113 ? 4.746 -24.095 10.836 1.000 10.762 93 THR A C 1
ATOM 1367 O O . THR A 1 113 ? 5.360 -24.932 11.503 1.000 12.429 93 THR A O 1
ATOM 1378 N N . ALA A 1 114 ? 3.566 -23.631 11.208 1.000 10.040 94 ALA A N 1
ATOM 1379 C CA . ALA A 1 114 ? 2.978 -23.994 12.477 1.000 9.567 94 ALA A CA 1
ATOM 1380 C C . ALA A 1 114 ? 1.573 -23.434 12.577 1.000 9.312 94 ALA A C 1
ATOM 1381 O O . ALA A 1 114 ? 1.186 -22.514 11.836 1.000 10.910 94 ALA A O 1
ATOM 1388 N N . MET A 1 115 ? 0.802 -23.943 13.562 1.000 9.561 95 MET A N 1
ATOM 1389 C CA . MET A 1 115 ? -0.376 -23.250 14.058 1.000 9.966 95 MET A CA 1
ATOM 1390 C C . MET A 1 115 ? 0.062 -22.197 15.092 1.000 9.460 95 MET A C 1
ATOM 1391 O O . MET A 1 115 ? 0.775 -22.528 16.023 1.000 10.980 95 MET A O 1
ATOM 1405 N N . TYR A 1 116 ? -0.333 -20.949 14.878 1.000 9.794 96 TYR A N 1
ATOM 1406 C CA . TYR A 1 116 ? -0.007 -19.873 15.796 1.000 10.440 96 TYR A CA 1
ATOM 1407 C C . TYR A 1 116 ? -1.205 -19.536 16.658 1.000 9.596 96 TYR A C 1
ATOM 1408 O O . TYR A 1 116 ? -2.289 -19.171 16.186 1.000 11.796 96 TYR A O 1
ATOM 1426 N N . TYR A 1 117 ? -0.964 -19.589 17.977 1.000 9.820 97 TYR A N 1
ATOM 1427 C CA . TYR A 1 117 ? -1.944 -19.256 18.992 1.000 10.095 97 TYR A CA 1
ATOM 1428 C C . TYR A 1 117 ? -1.547 -17.994 19.727 1.000 10.927 97 TYR A C 1
ATOM 1429 O O . TYR A 1 117 ? -0.384 -17.748 20.029 1.000 10.754 97 TYR A O 1
ATOM 1447 N N . CYS A 1 118 ? -2.544 -17.184 20.035 1.000 10.709 98 CYS A N 1
ATOM 1448 C CA . CYS A 1 118 ? -2.319 -16.214 21.085 1.000 12.510 98 CYS A CA 1
ATOM 1449 C C . CYS A 1 118 ? -2.905 -16.792 22.369 1.000 10.925 98 CYS A C 1
ATOM 1450 O O . CYS A 1 118 ? -3.888 -17.537 22.395 1.000 11.563 98 CYS A O 1
ATOM 1457 N N . ALA A 1 119 ? -2.279 -16.370 23.465 1.000 9.872 99 ALA A N 1
ATOM 1458 C CA . ALA A 1 119 ? -2.630 -16.875 24.765 1.000 8.997 99 ALA A CA 1
ATOM 1459 C C . ALA A 1 119 ? -2.440 -15.785 25.804 1.000 9.546 99 ALA A C 1
ATOM 1460 O O . ALA A 1 119 ? -1.536 -14.953 25.726 1.000 10.126 99 ALA A O 1
ATOM 1467 N N . ARG A 1 120 ? -3.349 -15.788 26.764 1.000 9.721 100 ARG A N 1
ATOM 1468 C CA . ARG A 1 120 ? -3.354 -14.833 27.853 1.000 9.739 100 ARG A CA 1
ATOM 1469 C C . ARG A 1 120 ? -2.527 -15.356 29.021 1.000 9.889 100 ARG A C 1
ATOM 1470 O O . ARG A 1 120 ? -2.740 -16.472 29.430 1.000 10.372 100 ARG A O 1
ATOM 1491 N N . ARG A 1 121 ? -1.627 -14.514 29.557 1.000 9.103 101 ARG A N 1
ATOM 1492 C CA . ARG A 1 121 ? -0.859 -14.821 30.776 1.000 10.221 101 ARG A CA 1
ATOM 1493 C C . ARG A 1 121 ? -1.615 -14.448 32.036 1.000 10.436 101 ARG A C 1
ATOM 1494 O O . ARG A 1 121 ? -2.178 -13.337 32.112 1.000 12.078 101 ARG A O 1
ATOM 1515 N N . ARG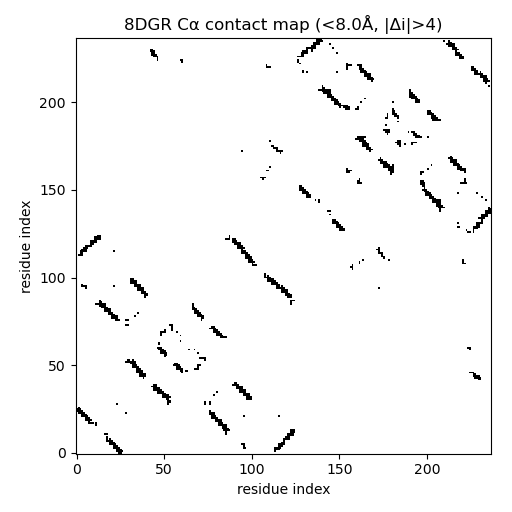 A 1 122 ? -1.714 -15.381 32.980 1.000 10.864 102 ARG A N 1
ATOM 1516 C CA . ARG A 1 122 ? -2.315 -15.109 34.274 1.000 11.473 102 ARG A CA 1
ATOM 1517 C C . ARG A 1 122 ? -1.247 -15.388 35.316 1.000 11.190 102 ARG A C 1
ATOM 1518 O O . ARG A 1 122 ? -0.608 -16.422 35.299 1.000 11.989 102 ARG A O 1
ATOM 1539 N N . ASN A 1 123 ? -1.033 -14.416 36.210 1.000 11.067 103 ASN A N 1
ATOM 1540 C CA . ASN A 1 123 ? -0.077 -14.568 37.289 1.000 10.374 103 ASN A CA 1
ATOM 1541 C C . ASN A 1 123 ? -0.820 -14.474 38.622 1.000 11.736 103 ASN A C 1
ATOM 1542 O O . ASN A 1 123 ? -0.900 -13.388 39.225 1.000 13.535 103 ASN A O 1
ATOM 1553 N N . TYR A 1 124 ? -1.430 -15.587 39.041 1.000 10.881 104 TYR A N 1
ATOM 1554 C CA . TYR A 1 124 ? -2.390 -15.589 40.140 1.000 11.889 104 TYR A CA 1
ATOM 1555 C C . TYR A 1 124 ? -2.290 -16.909 40.869 1.000 12.046 104 TYR A C 1
ATOM 1556 O O . TYR A 1 124 ? -2.196 -17.959 40.235 1.000 12.372 104 TYR A O 1
ATOM 1574 N N . PRO A 1 125 ? -2.311 -16.932 42.203 1.000 11.656 105 PRO A N 1
ATOM 1575 C CA . PRO A 1 125 ? -2.156 -15.733 43.051 1.000 11.106 105 PRO A CA 1
ATOM 1576 C C . PRO A 1 125 ? -0.851 -15.003 42.756 1.000 11.426 105 PRO A C 1
ATOM 1577 O O . PRO A 1 125 ? 0.122 -15.575 42.294 1.000 11.991 105 PRO A O 1
ATOM 1588 N N . TYR A 1 126 ? -0.821 -13.724 43.116 1.000 10.697 106 TYR A N 1
ATOM 1589 C CA . TYR A 1 126 ? 0.333 -12.870 42.906 1.000 11.720 106 TYR A CA 1
ATOM 1590 C C . TYR A 1 126 ? 1.112 -12.747 44.214 1.000 11.786 106 TYR A C 1
ATOM 1591 O O . TYR A 1 126 ? 0.523 -12.509 45.273 1.000 14.452 106 TYR A O 1
ATOM 1609 N N . TYR A 1 127 ? 2.416 -12.982 44.136 1.000 11.658 107 TYR A N 1
ATOM 1610 C CA . TYR A 1 127 ? 3.278 -12.827 45.312 1.000 11.977 107 TYR A CA 1
ATOM 1611 C C . TYR A 1 127 ? 4.684 -12.567 44.797 1.000 11.396 107 TYR A C 1
ATOM 1612 O O . TYR A 1 127 ? 4.946 -12.639 43.584 1.000 12.196 107 TYR A O 1
ATOM 1630 N N . TYR A 1 128 ? 5.601 -12.185 45.703 1.000 11.572 108 TYR A N 1
ATOM 1631 C CA . TYR A 1 128 ? 6.898 -11.786 45.234 1.000 10.401 108 TYR A CA 1
ATOM 1632 C C . TYR A 1 128 ? 7.557 -12.952 44.479 1.000 11.270 108 TYR A C 1
ATOM 1633 O O . TYR A 1 128 ? 7.713 -14.041 45.032 1.000 12.363 108 TYR A O 1
ATOM 1651 N N . GLY A 1 129 ? 7.968 -12.673 43.228 1.000 12.068 109 GLY A N 1
ATOM 1652 C CA . GLY A 1 129 ? 8.622 -13.710 42.431 1.000 12.158 109 GLY A CA 1
ATOM 1653 C C . GLY A 1 129 ? 7.648 -14.645 41.718 1.000 13.268 109 GLY A C 1
ATOM 1654 O O . GLY A 1 129 ? 8.099 -15.582 41.042 1.000 14.495 109 GLY A O 1
ATOM 1658 N N . SER A 1 130 ? 6.336 -14.557 41.996 1.000 11.672 110 SER A N 1
ATOM 1659 C CA . SER A 1 130 ? 5.391 -15.468 41.343 1.000 11.736 110 SER A CA 1
ATOM 1660 C C . SER A 1 130 ? 5.495 -15.355 39.818 1.000 12.012 110 SER A C 1
ATOM 1661 O O . SER A 1 130 ? 5.632 -14.285 39.223 1.000 11.850 110 SER A O 1
ATOM 1669 N N . ARG A 1 131 ? 5.402 -16.532 39.161 1.000 12.484 111 ARG A N 1
ATOM 1670 C CA . ARG A 1 131 ? 5.424 -16.596 37.689 1.000 12.858 111 ARG A CA 1
ATOM 1671 C C . ARG A 1 131 ? 4.078 -17.119 37.220 1.000 11.830 111 ARG A C 1
ATOM 1672 O O . ARG A 1 131 ? 3.423 -17.914 37.904 1.000 12.034 111 ARG A O 1
ATOM 1693 N N . GLY A 1 132 ? 3.676 -16.652 36.011 1.000 11.272 112 GLY A N 1
ATOM 1694 C CA . GLY A 1 132 ? 2.385 -16.966 35.427 1.000 11.359 112 GLY A CA 1
ATOM 1695 C C . GLY A 1 132 ? 2.390 -18.207 34.545 1.000 10.457 112 GLY A C 1
ATOM 1696 O O . GLY A 1 132 ? 3.330 -18.987 34.474 1.000 10.856 112 GLY A O 1
ATOM 1700 N N . TYR A 1 133 ? 1.261 -18.292 33.828 1.000 10.373 113 TYR A N 1
ATOM 1701 C CA . TYR A 1 133 ? 0.892 -19.444 33.023 1.000 10.160 113 TYR A CA 1
ATOM 1702 C C . TYR A 1 133 ? -0.187 -18.979 32.078 1.000 10.052 113 TYR A C 1
ATOM 1703 O O . TYR A 1 133 ? -0.674 -17.853 32.179 1.000 10.321 113 TYR A O 1
ATOM 1721 N N . PHE A 1 134 ? -0.614 -19.841 31.128 1.000 9.589 114 PHE A N 1
ATOM 1722 C CA . PHE A 1 134 ? -1.604 -19.477 30.139 1.000 10.190 114 PHE A CA 1
ATOM 1723 C C . PHE A 1 134 ? -2.978 -19.962 30.578 1.000 12.699 114 PHE A C 1
ATOM 1724 O O . PHE A 1 134 ? -3.208 -21.166 30.610 1.000 16.382 114 PHE A O 1
ATOM 1741 N N . ASP A 1 135 ? -3.902 -19.058 30.796 1.000 10.946 115 ASP A N 1
ATOM 1742 C CA . ASP A 1 135 ? -5.254 -19.483 31.154 1.000 12.266 115 ASP A CA 1
ATOM 1743 C C . ASP A 1 135 ? -6.286 -19.447 30.043 1.000 14.324 115 ASP A C 1
ATOM 1744 O O . ASP A 1 135 ? -7.319 -20.088 30.202 1.000 17.635 115 ASP A O 1
ATOM 1753 N N . TYR A 1 136 ? -6.050 -18.732 28.948 1.000 13.140 116 TYR A N 1
ATOM 1754 C CA . TY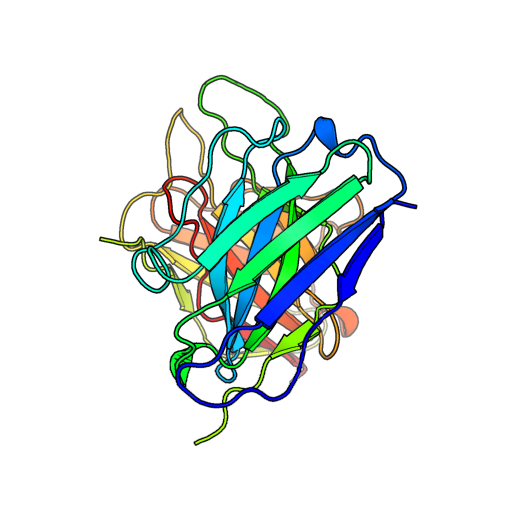R A 1 136 ? -6.957 -18.673 27.803 1.000 12.966 116 TYR A CA 1
ATOM 1755 C C . TYR A 1 136 ? -6.123 -18.647 26.530 1.000 12.581 116 TYR A C 1
ATOM 1756 O O . TYR A 1 136 ? -5.048 -18.053 26.495 1.000 11.988 116 TYR A O 1
ATOM 1774 N N . TRP A 1 137 ? -6.635 -19.320 25.496 1.000 12.611 117 TRP A N 1
ATOM 1775 C CA . TRP A 1 137 ? -6.008 -19.487 24.196 1.000 12.698 117 TRP A CA 1
ATOM 1776 C C . TRP A 1 137 ? -7.044 -19.206 23.118 1.000 12.949 117 TRP A C 1
ATOM 1777 O O . TRP A 1 137 ? -8.241 -19.495 23.310 1.000 15.187 117 TRP A O 1
ATOM 1798 N N . GLY A 1 138 ? -6.584 -18.719 21.984 1.000 12.965 118 GLY A N 1
ATOM 1799 C CA . GLY A 1 138 ? -7.448 -18.640 20.830 1.000 11.969 118 GLY A CA 1
ATOM 1800 C C . GLY A 1 138 ? -7.518 -20.003 20.120 1.000 13.070 118 GLY A C 1
ATOM 1801 O O . GLY A 1 138 ? -6.946 -21.003 20.569 1.000 13.784 118 GLY A O 1
ATOM 1805 N N . GLN A 1 139 ? -8.221 -20.023 18.992 1.000 12.384 119 GLN A N 1
ATOM 1806 C CA A GLN A 1 139 ? -8.386 -21.278 18.264 0.500 13.422 119 GLN A CA 1
ATOM 1807 C CA B GLN A 1 139 ? -8.434 -21.217 18.186 0.500 12.743 119 GLN A CA 1
ATOM 1808 C C . GLN A 1 139 ? -7.220 -21.544 17.320 1.000 13.855 119 GLN A C 1
ATOM 1809 O O . GLN A 1 139 ? -7.114 -22.683 16.825 1.000 13.907 119 GLN A O 1
ATOM 1835 N N . GLY A 1 140 ? -6.369 -20.534 17.080 1.000 12.478 120 GLY A N 1
ATOM 1836 C CA . GLY A 1 140 ? -5.170 -20.676 16.264 1.000 12.867 120 GLY A CA 1
ATOM 1837 C C . GLY A 1 140 ? -5.413 -20.284 14.813 1.000 13.842 120 GLY A C 1
ATOM 1838 O O . GLY A 1 140 ? -6.548 -20.347 14.310 1.000 16.362 120 GLY A O 1
ATOM 1842 N N . THR A 1 141 ? -4.337 -19.835 14.192 1.000 12.723 121 THR A N 1
ATOM 1843 C CA . THR A 1 141 ? -4.289 -19.501 12.771 1.000 11.827 121 THR A CA 1
ATOM 1844 C C . THR A 1 141 ? -3.061 -20.207 12.170 1.000 12.437 121 THR A C 1
ATOM 1845 O O . THR A 1 141 ? -1.966 -20.165 12.706 1.000 12.427 121 THR A O 1
ATOM 1856 N N . THR A 1 142 ? -3.240 -20.850 10.995 1.000 14.031 122 THR A N 1
ATOM 1857 C CA . THR A 1 142 ? -2.208 -21.657 10.379 1.000 14.936 122 THR A CA 1
ATOM 1858 C C . THR A 1 142 ? -1.330 -20.817 9.460 1.000 12.891 122 THR A C 1
ATOM 1859 O O . THR A 1 142 ? -1.831 -20.083 8.603 1.000 15.151 122 THR A O 1
ATOM 1870 N N . VAL A 1 143 ? -0.027 -20.923 9.652 1.000 12.477 123 VAL A N 1
ATOM 1871 C CA . VAL A 1 143 ? 0.964 -20.324 8.792 1.000 12.745 123 VAL A CA 1
ATOM 1872 C C . VAL A 1 143 ? 1.744 -21.437 8.124 1.000 12.959 123 VAL A C 1
ATOM 1873 O O . VAL A 1 143 ? 2.290 -22.273 8.804 1.000 14.360 123 VAL A O 1
ATOM 1886 N N . THR A 1 144 ? 1.815 -21.430 6.776 1.000 12.989 124 THR A N 1
ATOM 1887 C CA . THR A 1 144 ? 2.579 -22.438 6.071 1.000 14.818 124 THR A CA 1
ATOM 1888 C C . THR A 1 144 ? 3.651 -21.745 5.249 1.000 13.373 124 THR A C 1
ATOM 1889 O O . THR A 1 144 ? 3.299 -20.835 4.517 1.000 15.828 124 THR A O 1
ATOM 1900 N N . VAL A 1 145 ? 4.908 -22.123 5.417 1.000 13.512 125 VAL A N 1
ATOM 1901 C CA . VAL A 1 145 ? 5.993 -21.588 4.607 1.000 15.664 125 VAL A CA 1
ATOM 1902 C C . VAL A 1 145 ? 6.343 -22.633 3.549 1.000 18.156 125 VAL A C 1
ATOM 1903 O O . VAL A 1 145 ? 6.584 -23.795 3.864 1.000 19.632 125 VAL A O 1
ATOM 1916 N N . SER A 1 146 ? 6.210 -22.229 2.289 1.000 19.331 126 SER A N 1
ATOM 1917 C CA . SER A 1 146 ? 6.387 -23.163 1.198 1.000 21.827 126 SER A CA 1
ATOM 1918 C C . SER A 1 146 ? 7.861 -23.503 1.061 1.000 22.842 126 SER A C 1
ATOM 1919 O O . SER A 1 146 ? 8.726 -23.058 1.841 1.000 22.374 126 SER A O 1
ATOM 1927 N N . SER A 1 147 ? 8.126 -24.428 0.112 1.000 25.532 127 SER A N 1
ATOM 1928 C CA . SER A 1 147 ? 9.468 -24.960 -0.027 1.000 26.733 127 SER A CA 1
ATOM 1929 C C . SER A 1 147 ? 10.312 -24.080 -0.952 1.000 24.033 127 SER A C 1
ATOM 1930 O O . SER A 1 147 ? 11.505 -24.124 -0.621 1.000 31.523 127 SER A O 1
ATOM 1938 N N . SER A 1 162 ? 20.795 -22.792 26.104 1.000 39.015 138 SER A N 1
ATOM 1939 C CA . SER A 1 162 ? 20.502 -22.587 27.550 1.000 33.869 138 SER A CA 1
ATOM 1940 C C . SER A 1 162 ? 18.993 -22.569 27.838 1.000 28.908 138 SER A C 1
ATOM 1941 O O . SER A 1 162 ? 18.593 -22.363 28.985 1.000 28.835 138 SER A O 1
ATOM 1949 N N . ASP A 1 163 ? 18.137 -22.842 26.840 1.000 25.819 139 ASP A N 1
ATOM 1950 C CA . ASP A 1 163 ? 16.711 -22.951 27.135 1.000 23.421 139 ASP A CA 1
ATOM 1951 C C . ASP A 1 163 ? 16.496 -24.183 28.004 1.000 22.369 139 ASP A C 1
ATOM 1952 O O . ASP A 1 163 ? 17.220 -25.174 27.894 1.000 23.816 139 ASP A O 1
ATOM 1961 N N . ILE A 1 164 ? 15.496 -24.131 28.887 1.000 16.980 140 ILE A N 1
ATOM 1962 C CA . ILE A 1 164 ? 15.187 -25.247 29.757 1.000 16.589 140 ILE A CA 1
ATOM 1963 C C . ILE A 1 164 ? 14.446 -26.303 28.963 1.000 15.390 140 ILE A C 1
ATOM 1964 O O . ILE A 1 164 ? 13.460 -26.023 28.299 1.000 15.749 140 ILE A O 1
ATOM 1980 N N . GLU A 1 165 ? 15.020 -27.502 28.940 1.000 14.558 141 GLU A N 1
ATOM 1981 C CA . GLU A 1 165 ? 14.441 -28.600 28.186 1.000 14.611 141 GLU A CA 1
ATOM 1982 C C . GLU A 1 165 ? 13.603 -29.473 29.118 1.000 13.642 141 GLU A C 1
ATOM 1983 O O . GLU A 1 165 ? 14.022 -29.861 30.211 1.000 14.730 141 GLU A O 1
ATOM 1995 N N . LEU A 1 166 ? 12.355 -29.747 28.692 1.000 13.286 142 LEU A N 1
ATOM 1996 C CA . LEU A 1 166 ? 11.403 -30.551 29.432 1.000 12.644 142 LEU A CA 1
ATOM 1997 C C . LEU A 1 166 ? 11.186 -31.837 28.646 1.000 13.086 142 LEU A C 1
ATOM 1998 O O . LEU A 1 166 ? 10.810 -31.820 27.468 1.000 13.887 142 LEU A O 1
ATOM 2014 N N . THR A 1 167 ? 11.455 -32.932 29.313 1.000 13.412 143 THR A N 1
ATOM 2015 C CA . THR A 1 167 ? 11.344 -34.241 28.679 1.000 14.319 143 THR A CA 1
ATOM 2016 C C . THR A 1 167 ? 10.221 -35.000 29.372 1.000 12.842 143 THR A C 1
ATOM 2017 O O . THR A 1 167 ? 10.280 -35.251 30.578 1.000 14.741 143 THR A O 1
ATOM 2028 N N . GLN A 1 168 ? 9.189 -35.370 28.599 1.000 14.416 144 GLN A N 1
ATOM 2029 C CA . GLN A 1 168 ? 8.073 -36.137 29.139 1.000 14.223 144 GLN A CA 1
ATOM 2030 C C . GLN A 1 168 ? 8.277 -37.635 28.968 1.000 17.029 144 GLN A C 1
ATOM 2031 O O . GLN A 1 168 ? 8.856 -38.067 27.971 1.000 19.627 144 GLN A O 1
ATOM 2045 N N . SER A 1 169 ? 7.696 -38.382 29.910 1.000 15.301 145 SER A N 1
ATOM 2046 C CA . SER A 1 169 ? 7.703 -39.831 29.806 1.000 17.577 145 SER A CA 1
ATOM 2047 C C . SER A 1 169 ? 6.436 -40.364 30.421 1.000 16.943 145 SER A C 1
ATOM 2048 O O . SER A 1 169 ? 5.939 -39.879 31.434 1.000 17.434 145 SER A O 1
ATOM 2056 N N . PRO A 1 170 ? 5.830 -41.417 29.834 1.000 16.611 146 PRO A N 1
ATOM 2057 C CA . PRO A 1 170 ? 6.182 -41.927 28.518 1.000 15.847 146 PRO A CA 1
ATOM 2058 C C . PRO A 1 170 ? 5.669 -40.961 27.459 1.000 16.722 146 PRO A C 1
ATOM 2059 O O . PRO A 1 170 ? 4.978 -40.017 27.820 1.000 19.275 146 PRO A O 1
ATOM 2070 N N . ALA A 1 171 ? 5.990 -41.228 26.200 1.000 17.639 147 ALA A N 1
ATOM 2071 C CA . ALA A 1 171 ? 5.504 -40.397 25.116 1.000 16.620 147 ALA A CA 1
ATOM 2072 C C . ALA A 1 171 ? 4.062 -40.742 24.778 1.000 16.915 147 ALA A C 1
ATOM 2073 O O . ALA A 1 171 ? 3.353 -39.921 24.224 1.000 16.111 147 ALA A O 1
ATOM 2080 N N . SER A 1 172 ? 3.684 -41.985 25.086 1.000 17.037 148 SER A N 1
ATOM 2081 C CA . SER A 1 172 ? 2.383 -42.525 24.756 1.000 16.416 148 SER A CA 1
ATOM 2082 C C . SER A 1 172 ? 2.030 -43.531 25.832 1.000 15.814 148 SER A C 1
ATOM 2083 O O . SER A 1 172 ? 2.906 -44.309 26.236 1.000 17.376 148 SER A O 1
ATOM 2091 N N . LEU A 1 173 ? 0.774 -43.522 26.252 1.000 16.357 149 LEU A N 1
ATOM 2092 C CA . LEU A 1 173 ? 0.365 -44.617 27.113 1.000 18.895 149 LEU A CA 1
ATOM 2093 C C . LEU A 1 173 ? -1.105 -44.917 26.873 1.000 16.804 149 LEU A C 1
ATOM 2094 O O . LEU A 1 173 ? -1.888 -44.049 26.484 1.000 16.633 149 LEU A O 1
ATOM 2110 N N . ALA A 1 174 ? -1.451 -46.198 27.086 1.000 15.595 150 ALA A N 1
ATOM 2111 C CA . ALA A 1 174 ? -2.815 -46.644 26.960 1.000 15.826 150 ALA A CA 1
ATOM 2112 C C . ALA A 1 174 ? -3.200 -47.340 28.256 1.000 15.652 150 ALA A C 1
ATOM 2113 O O . ALA A 1 174 ? -2.367 -48.052 28.802 1.000 20.299 150 ALA A O 1
ATOM 2120 N N . VAL A 1 175 ? -4.324 -46.923 28.804 1.000 15.833 151 VAL A N 1
ATOM 2121 C CA . VAL A 1 175 ? -4.821 -47.520 30.035 1.000 16.422 151 VAL A CA 1
ATOM 2122 C C . VAL A 1 175 ? -6.286 -47.893 29.829 1.000 16.309 151 VAL A C 1
ATOM 2123 O O . VAL A 1 175 ? -6.976 -47.403 28.956 1.000 18.359 151 VAL A O 1
ATOM 2136 N N . SER A 1 176 ? -6.802 -48.739 30.730 1.000 15.592 152 SER A N 1
ATOM 2137 C CA . SER A 1 176 ? -8.206 -49.076 30.708 1.000 15.825 152 SER A CA 1
ATOM 2138 C C . SER A 1 176 ? -8.990 -48.050 31.498 1.000 14.389 152 SER A C 1
ATOM 2139 O O . SER A 1 176 ? -8.477 -47.435 32.438 1.000 14.805 152 SER A O 1
ATOM 2147 N N . LEU A 1 177 ? -10.279 -47.912 31.200 1.000 14.844 153 LEU A N 1
ATOM 2148 C CA . LEU A 1 177 ? -11.140 -47.046 31.954 1.000 16.623 153 LEU A CA 1
ATOM 2149 C C . LEU A 1 177 ? -11.038 -47.360 33.452 1.000 16.089 153 LEU A C 1
ATOM 2150 O O . LEU A 1 177 ? -11.096 -48.534 33.833 1.000 16.748 153 LEU A O 1
ATOM 2166 N N . GLY A 1 178 ? -10.912 -46.312 34.286 1.000 16.600 154 GLY A N 1
ATOM 2167 C CA . GLY A 1 178 ? -10.878 -46.479 35.725 1.000 15.850 154 GLY A CA 1
ATOM 2168 C C . GLY A 1 178 ? -9.477 -46.716 36.301 1.000 15.335 154 GLY A C 1
ATOM 2169 O O . GLY A 1 178 ? -9.345 -46.695 37.526 1.000 15.479 154 GLY A O 1
ATOM 2173 N N . GLN A 1 179 ? -8.463 -46.934 35.452 1.000 13.553 155 GLN A N 1
ATOM 2174 C CA . GLN A 1 179 ? -7.079 -47.038 35.862 1.000 13.669 155 GLN A CA 1
ATOM 2175 C C . GLN A 1 179 ? -6.480 -45.642 36.067 1.000 15.587 155 GLN A C 1
ATOM 2176 O O . GLN A 1 179 ? -7.110 -44.647 35.729 1.000 16.199 155 GLN A O 1
ATOM 2190 N N . ARG A 1 180 ? -5.306 -45.621 36.698 1.000 15.629 156 ARG A N 1
ATOM 2191 C CA . ARG A 1 180 ? -4.562 -44.356 36.790 1.000 15.768 156 ARG A CA 1
ATOM 2192 C C . ARG A 1 180 ? -3.597 -44.241 35.608 1.000 17.777 156 ARG A C 1
ATOM 2193 O O . ARG A 1 180 ? -3.006 -45.192 35.109 1.000 18.408 156 ARG A O 1
ATOM 2214 N N . ALA A 1 181 ? -3.458 -42.984 35.157 1.000 16.398 157 ALA A N 1
ATOM 2215 C CA . ALA A 1 181 ? -2.423 -42.617 34.217 1.000 16.344 157 ALA A CA 1
ATOM 2216 C C . ALA A 1 181 ? -1.440 -41.666 34.907 1.000 14.636 157 ALA A C 1
ATOM 2217 O O . ALA A 1 181 ? -1.896 -40.729 35.549 1.000 16.465 157 ALA A O 1
ATOM 2224 N N . THR A 1 182 ? -0.161 -42.001 34.806 1.000 14.820 158 THR A N 1
ATOM 2225 C CA . THR A 1 182 ? 0.927 -41.279 35.447 1.000 14.845 158 THR A CA 1
ATOM 2226 C C . THR A 1 182 ? 1.851 -40.770 34.355 1.000 14.736 158 THR A C 1
ATOM 2227 O O . THR A 1 182 ? 2.435 -41.544 33.596 1.000 17.809 158 THR A O 1
ATOM 2238 N N . ILE A 1 183 ? 1.965 -39.427 34.221 1.000 14.038 159 ILE A N 1
ATOM 2239 C CA . ILE A 1 183 ? 2.739 -38.779 33.184 1.000 14.456 159 ILE A CA 1
ATOM 2240 C C . ILE A 1 183 ? 3.829 -37.970 33.877 1.000 14.713 159 ILE A C 1
ATOM 2241 O O . ILE A 1 183 ? 3.499 -37.162 34.725 1.000 15.752 159 ILE A O 1
ATOM 2257 N N . SER A 1 184 ? 5.073 -38.172 33.497 1.000 15.092 160 SER A N 1
ATOM 2258 C CA . SER A 1 184 ? 6.206 -37.555 34.149 1.000 16.038 160 SER A CA 1
ATOM 2259 C C . SER A 1 184 ? 6.805 -36.483 33.252 1.000 14.566 160 SER A C 1
ATOM 2260 O O . SER A 1 184 ? 6.747 -36.572 32.013 1.000 14.953 160 SER A O 1
ATOM 2268 N N . CYS A 1 185 ? 7.391 -35.447 33.894 1.000 13.862 161 CYS A N 1
ATOM 2269 C CA . CYS A 1 185 ? 8.090 -34.393 33.161 1.000 15.888 161 CYS A CA 1
ATOM 2270 C C . CYS A 1 185 ? 9.374 -34.104 33.916 1.000 16.491 161 CYS A C 1
ATOM 2271 O O . CYS A 1 185 ? 9.316 -33.847 35.120 1.000 19.604 161 CYS A O 1
ATOM 2278 N N . ARG A 1 186 ? 10.510 -34.217 33.244 1.000 14.923 162 ARG A N 1
ATOM 2279 C CA . ARG A 1 186 ? 11.798 -33.899 33.846 1.000 15.665 162 ARG A CA 1
ATOM 2280 C C . ARG A 1 186 ? 12.388 -32.661 33.181 1.000 15.891 162 ARG A C 1
ATOM 2281 O O . ARG A 1 186 ? 12.464 -32.571 31.964 1.000 17.300 162 ARG A O 1
ATOM 2302 N N . ALA A 1 187 ? 12.752 -31.669 34.016 1.000 14.533 163 ALA A N 1
ATOM 2303 C CA . ALA A 1 187 ? 13.381 -30.455 33.522 1.000 15.090 163 ALA A CA 1
ATOM 2304 C C . ALA A 1 187 ? 14.903 -30.563 33.573 1.000 15.132 163 ALA A C 1
ATOM 2305 O O . ALA A 1 187 ? 15.457 -31.114 34.506 1.000 17.802 163 ALA A O 1
ATOM 2312 N N . SER A 1 188 ? 15.550 -29.922 32.603 1.000 14.652 164 SER A N 1
ATOM 2313 C CA . SER A 1 188 ? 17.017 -29.931 32.504 1.000 15.643 164 SER A CA 1
ATOM 2314 C C . SER A 1 188 ? 17.684 -29.178 33.652 1.000 17.927 164 SER A C 1
ATOM 2315 O O . SER A 1 188 ? 18.843 -29.472 33.947 1.000 20.210 164 SER A O 1
ATOM 2323 N N . GLU A 1 189 ? 16.998 -28.196 34.258 1.000 16.187 165 GLU A N 1
ATOM 2324 C CA . GLU A 1 189 ? 17.444 -27.527 35.473 1.000 18.950 165 GLU A CA 1
ATOM 2325 C C . GLU A 1 189 ? 16.239 -27.252 36.352 1.000 17.229 165 GLU A C 1
ATOM 2326 O O . GLU A 1 189 ? 15.083 -27.357 35.929 1.000 17.355 165 GLU A O 1
ATOM 2338 N N . SER A 1 190 ? 16.455 -26.906 37.606 1.000 15.503 166 SER A N 1
ATOM 2339 C CA . SER A 1 190 ? 15.325 -26.662 38.492 1.000 14.509 166 SER A CA 1
ATOM 2340 C C . SER A 1 190 ? 14.439 -25.517 37.989 1.000 13.528 166 SER A C 1
ATOM 2341 O O . SER A 1 190 ? 14.965 -24.498 37.515 1.000 16.095 166 SER A O 1
ATOM 2349 N N . VAL A 1 191 ? 13.130 -25.686 38.161 1.000 13.708 167 VAL A N 1
ATOM 2350 C CA . VAL A 1 191 ? 12.190 -24.639 37.778 1.000 14.148 167 VAL A CA 1
ATOM 2351 C C . VAL A 1 191 ? 11.511 -24.061 39.011 1.000 14.399 167 VAL A C 1
ATOM 2352 O O . VAL A 1 191 ? 10.391 -23.558 38.985 1.000 13.105 167 VAL A O 1
ATOM 2365 N N . ASP A 1 192 ? 12.218 -24.213 40.145 1.000 14.648 168 ASP A N 1
ATOM 2366 C CA . ASP A 1 192 ? 11.766 -23.690 41.425 1.000 16.051 168 ASP A CA 1
ATOM 2367 C C . ASP A 1 192 ? 12.476 -22.375 41.720 1.000 13.886 168 ASP A C 1
ATOM 2368 O O . ASP A 1 192 ? 13.639 -22.149 41.373 1.000 17.535 168 ASP A O 1
ATOM 2377 N N . SER A 1 193 ? 11.667 -21.485 42.273 1.000 15.587 169 SER A N 1
ATOM 2378 C CA . SER A 1 193 ? 12.163 -20.259 42.903 1.000 14.811 169 SER A CA 1
ATOM 2379 C C . SER A 1 193 ? 11.121 -19.787 43.908 1.000 14.407 169 SER A C 1
ATOM 2380 O O . SER A 1 193 ? 9.956 -20.133 43.859 1.000 15.471 169 SER A O 1
ATOM 2388 N N . TYR A 1 194 ? 11.614 -19.059 44.944 1.000 15.532 170 TYR A N 1
ATOM 2389 C CA . TYR A 1 194 ? 10.731 -18.504 45.979 1.000 16.359 170 TYR A CA 1
ATOM 2390 C C . TYR A 1 194 ? 9.889 -19.573 46.712 1.000 17.566 170 TYR A C 1
ATOM 2391 O O . TYR A 1 194 ? 8.769 -19.306 47.092 1.000 22.230 170 TYR A O 1
ATOM 2409 N N . GLY A 1 195 ? 10.395 -20.788 46.836 1.000 21.414 171 GLY A N 1
ATOM 2410 C CA . GLY A 1 195 ? 9.705 -21.850 47.557 1.000 23.379 171 GLY A CA 1
ATOM 2411 C C . GLY A 1 195 ? 8.590 -22.528 46.754 1.000 25.593 171 GLY A C 1
ATOM 2412 O O . GLY A 1 195 ? 7.701 -23.171 47.314 1.000 28.533 171 GLY A O 1
ATOM 2416 N N . ASN A 1 196 ? 8.535 -22.254 45.452 1.000 19.263 172 ASN A N 1
ATOM 2417 C CA . ASN A 1 196 ? 7.433 -22.766 44.656 1.000 18.887 172 ASN A CA 1
ATOM 2418 C C . ASN A 1 196 ? 8.000 -23.274 43.339 1.000 15.377 172 ASN A C 1
ATOM 2419 O O . ASN A 1 196 ? 9.126 -22.976 42.975 1.000 15.514 172 ASN A O 1
ATOM 2430 N N . SER A 1 197 ? 7.185 -24.085 42.640 1.000 15.616 173 SER A N 1
ATOM 2431 C CA . SER A 1 197 ? 7.603 -24.700 41.391 1.000 15.420 173 SER A CA 1
ATOM 2432 C C . SER A 1 197 ? 6.792 -24.156 40.223 1.000 13.022 173 SER A C 1
ATOM 2433 O O . SER A 1 197 ? 5.570 -24.303 40.255 1.000 15.773 173 SER A O 1
ATOM 2441 N N . PHE A 1 198 ? 7.439 -23.567 39.229 1.000 12.160 174 PHE A N 1
ATOM 2442 C CA . PHE A 1 198 ? 6.696 -22.922 38.142 1.000 12.303 174 PHE A CA 1
ATOM 2443 C C . PHE A 1 198 ? 6.610 -23.851 36.939 1.000 12.311 174 PHE A C 1
ATOM 2444 O O . PHE A 1 198 ? 7.181 -23.591 35.894 1.000 12.306 174 PHE A O 1
ATOM 2461 N N . MET A 1 199 ? 5.937 -24.990 37.168 1.000 12.482 175 MET A N 1
ATOM 2462 C CA . MET A 1 199 ? 5.637 -26.029 36.190 1.000 13.056 175 MET A CA 1
ATOM 2463 C C . MET A 1 199 ? 4.130 -26.166 36.095 1.000 12.537 175 MET A C 1
ATOM 2464 O O . MET A 1 199 ? 3.466 -26.230 37.112 1.000 14.214 175 MET A O 1
ATOM 2478 N N . HIS A 1 200 ? 3.580 -26.216 34.860 1.000 10.277 176 HIS A N 1
ATOM 2479 C CA . HIS A 1 200 ? 2.152 -26.243 34.645 1.000 9.879 176 HIS A CA 1
ATOM 2480 C C . HIS A 1 200 ? 1.817 -27.375 33.683 1.000 10.397 176 HIS A C 1
ATOM 2481 O O . HIS A 1 200 ? 2.681 -27.844 32.952 1.000 10.304 176 HIS A O 1
ATOM 2496 N N . TRP A 1 201 ? 0.564 -27.843 33.710 1.000 10.006 177 TRP A N 1
ATOM 2497 C CA . TRP A 1 201 ? 0.115 -28.926 32.826 1.000 11.423 177 TRP A CA 1
ATOM 2498 C C . TRP A 1 201 ? -1.112 -28.516 32.034 1.000 10.443 177 TRP A C 1
ATOM 2499 O O . TRP A 1 201 ? -2.041 -27.878 32.579 1.000 11.346 177 TRP A O 1
ATOM 2520 N N . TYR A 1 202 ? -1.102 -28.863 30.736 1.000 10.512 178 TYR A N 1
ATOM 2521 C CA . TYR A 1 202 ? -2.194 -28.577 29.822 1.000 10.531 178 TYR A CA 1
ATOM 2522 C C . TYR A 1 202 ? -2.670 -29.870 29.172 1.000 10.835 178 TYR A C 1
ATOM 2523 O O . TYR A 1 202 ? -1.876 -30.801 28.999 1.000 11.561 178 TYR A O 1
ATOM 2541 N N . GLN A 1 203 ? -3.938 -29.851 28.779 1.000 10.685 179 GLN A N 1
ATOM 2542 C CA . GLN A 1 203 ? -4.545 -30.918 27.997 1.000 11.380 179 GLN A CA 1
ATOM 2543 C C . GLN A 1 203 ? -4.866 -30.396 26.614 1.000 12.398 179 GLN A C 1
ATOM 2544 O O . GLN A 1 203 ? -5.482 -29.343 26.496 1.000 13.777 179 GLN A O 1
ATOM 2558 N N . GLN A 1 204 ? -4.602 -31.185 25.571 1.000 10.953 180 GLN A N 1
ATOM 2559 C CA . GLN A 1 204 ? -4.971 -30.737 24.229 1.000 11.703 180 GLN A CA 1
ATOM 2560 C C . GLN A 1 204 ? -5.701 -31.870 23.507 1.000 11.890 180 GLN A C 1
ATOM 2561 O O . GLN A 1 204 ? -5.149 -32.922 23.291 1.000 13.027 180 GLN A O 1
ATOM 2575 N N . LYS A 1 205 ? -6.888 -31.571 23.010 1.000 14.701 181 LYS A N 1
ATOM 2576 C CA . LYS A 1 205 ? -7.619 -32.459 22.115 1.000 17.800 181 LYS A CA 1
ATOM 2577 C C . LYS A 1 205 ? -7.543 -31.996 20.677 1.000 19.134 181 LYS A C 1
ATOM 2578 O O . LYS A 1 205 ? -7.227 -30.856 20.396 1.000 17.696 181 LYS A O 1
ATOM 2597 N N . PRO A 1 206 ? -7.816 -32.873 19.677 1.000 19.224 182 PRO A N 1
ATOM 2598 C CA . PRO A 1 206 ? -7.694 -32.498 18.276 1.000 20.707 182 PRO A CA 1
ATOM 2599 C C . PRO A 1 206 ? -8.573 -31.324 17.881 1.000 19.768 182 PRO A C 1
ATOM 2600 O O . PRO A 1 206 ? -9.718 -31.232 18.314 1.000 22.484 182 PRO A O 1
ATOM 2611 N N . GLY A 1 207 ? -7.977 -30.399 17.110 1.000 21.787 183 GLY A N 1
ATOM 2612 C CA . GLY A 1 207 ? -8.689 -29.245 16.600 1.000 22.462 183 GLY A CA 1
ATOM 2613 C C . GLY A 1 207 ? -8.824 -28.130 17.621 1.000 23.456 183 GLY A C 1
ATOM 2614 O O . GLY A 1 207 ? -9.388 -27.099 17.296 1.000 26.966 183 GLY A O 1
ATOM 2618 N N . GLN A 1 208 ? -8.277 -28.318 18.839 1.000 18.732 184 GLN A N 1
ATOM 2619 C CA . GLN A 1 208 ? -8.480 -27.386 19.931 1.000 17.599 184 GLN A CA 1
ATOM 2620 C C . GLN A 1 208 ? -7.149 -26.881 20.449 1.000 15.396 184 GLN A C 1
ATOM 2621 O O . GLN A 1 208 ? -6.137 -27.569 20.356 1.000 15.439 184 GLN A O 1
ATOM 2635 N N . PRO A 1 209 ? -7.084 -25.682 21.047 1.000 14.135 185 PRO A N 1
ATOM 2636 C CA . PRO A 1 209 ? -5.877 -25.292 21.741 1.000 14.370 185 PRO A CA 1
ATOM 2637 C C . PRO A 1 209 ? -5.669 -26.079 23.037 1.000 13.844 185 PRO A C 1
ATOM 2638 O O . PRO A 1 209 ? -6.621 -26.659 23.556 1.000 14.577 185 PRO A O 1
ATOM 2649 N N . PRO A 1 210 ? -4.465 -26.009 23.633 1.000 13.357 186 PRO A N 1
ATOM 2650 C CA . PRO A 1 210 ? -4.255 -26.525 24.983 1.000 13.690 186 PRO A CA 1
ATOM 2651 C C . PRO A 1 210 ? -5.191 -25.853 25.980 1.000 15.362 186 PRO A C 1
ATOM 2652 O O . PRO A 1 210 ? -5.569 -24.692 25.816 1.000 15.876 186 PRO A O 1
ATOM 2663 N N . LYS A 1 211 ? -5.510 -26.589 27.046 1.000 13.577 187 LYS A N 1
ATOM 2664 C CA . LYS A 1 211 ? -6.356 -26.138 28.135 1.000 13.846 187 LYS A CA 1
ATOM 2665 C C . LYS A 1 211 ? -5.634 -26.393 29.453 1.000 13.286 187 LYS A C 1
ATOM 2666 O O . LYS A 1 211 ? -5.150 -27.490 29.751 1.000 12.661 187 LYS A O 1
ATOM 2685 N N . LEU A 1 212 ? -5.513 -25.324 30.267 1.000 13.711 188 LEU A N 1
ATOM 2686 C CA . LEU A 1 212 ? -4.828 -25.461 31.549 1.000 13.430 188 LEU A CA 1
ATOM 2687 C C . LEU A 1 212 ? -5.535 -26.384 32.531 1.000 12.912 188 LEU A C 1
ATOM 2688 O O . LEU A 1 212 ? -6.743 -26.239 32.733 1.000 14.227 188 LEU A O 1
ATOM 2704 N N . LEU A 1 213 ? -4.786 -27.359 33.070 1.000 11.690 189 LEU A N 1
ATOM 2705 C CA . LEU A 1 213 ? -5.277 -28.291 34.088 1.000 12.657 189 LEU A CA 1
ATOM 2706 C C . LEU A 1 213 ? -4.775 -27.945 35.490 1.000 14.588 189 LEU A C 1
ATOM 2707 O O . LEU A 1 213 ? -5.560 -27.909 36.451 1.000 14.858 189 LEU A O 1
ATOM 2723 N N . ILE A 1 214 ? -3.466 -27.706 35.558 1.000 12.523 190 ILE A N 1
ATOM 2724 C CA . ILE A 1 214 ? -2.705 -27.616 36.812 1.000 14.013 190 ILE A CA 1
ATOM 2725 C C . ILE A 1 214 ? -1.732 -26.452 36.642 1.000 12.157 190 ILE A C 1
ATOM 2726 O O . ILE A 1 214 ? -0.988 -26.405 35.671 1.000 12.327 190 ILE A O 1
ATOM 2742 N N . TYR A 1 215 ? -1.705 -25.536 37.615 1.000 13.179 191 TYR A N 1
ATOM 2743 C CA . TYR A 1 215 ? -0.716 -24.462 37.607 1.000 12.226 191 TYR A CA 1
ATOM 2744 C C . TYR A 1 215 ? 0.198 -24.573 38.824 1.000 11.671 191 TYR A C 1
ATOM 2745 O O . TYR A 1 215 ? -0.207 -25.020 39.895 1.000 11.770 191 TYR A O 1
ATOM 2763 N N . ARG A 1 216 ? 1.455 -24.212 38.636 1.000 12.182 192 ARG A N 1
ATOM 2764 C CA . ARG A 1 216 ? 2.453 -24.205 39.682 1.000 11.902 192 ARG A CA 1
ATOM 2765 C C . ARG A 1 216 ? 2.510 -25.540 40.420 1.000 12.477 192 ARG A C 1
ATOM 2766 O O . ARG A 1 216 ? 2.500 -25.600 41.655 1.000 13.519 192 ARG A O 1
ATOM 2787 N N . ALA A 1 217 ? 2.586 -26.609 39.619 1.000 12.870 193 ALA A N 1
ATOM 2788 C CA . ALA A 1 217 ? 2.914 -27.996 39.974 1.000 13.172 193 ALA A CA 1
ATOM 2789 C C . ALA A 1 217 ? 1.737 -28.724 40.606 1.000 15.044 193 ALA A C 1
ATOM 2790 O O . ALA A 1 217 ? 1.522 -29.889 40.296 1.000 14.963 193 ALA A O 1
ATOM 2797 N N . LEU A 1 218 ? 0.924 -28.045 41.429 1.000 17.638 194 LEU A N 1
ATOM 2798 C CA . LEU A 1 218 ? -0.065 -28.778 42.205 1.000 20.487 194 LEU A CA 1
ATOM 2799 C C . LEU A 1 218 ? -1.440 -28.127 42.316 1.000 19.600 194 LEU A C 1
ATOM 2800 O O . LEU A 1 218 ? -2.348 -28.689 42.913 1.000 24.142 194 LEU A O 1
ATOM 2816 N N . ASN A 1 219 ? -1.658 -26.949 41.770 1.000 15.345 195 ASN A N 1
ATOM 2817 C CA . ASN A 1 219 ? -2.907 -26.250 41.927 1.000 15.732 195 ASN A CA 1
ATOM 2818 C C . ASN A 1 219 ? -3.852 -26.617 40.802 1.000 17.477 195 ASN A C 1
ATOM 2819 O O . ASN A 1 219 ? -3.532 -26.392 39.635 1.000 16.695 195 ASN A O 1
ATOM 2830 N N . LEU A 1 220 ? -5.044 -27.140 41.142 1.000 18.575 196 LEU A N 1
ATOM 2831 C CA . LEU A 1 220 ? -6.057 -27.477 40.157 1.000 19.380 196 LEU A CA 1
ATOM 2832 C C . LEU A 1 220 ? -6.756 -26.208 39.664 1.000 20.400 196 LEU A C 1
ATOM 2833 O O . LEU A 1 220 ? -7.246 -25.384 40.466 1.000 23.969 196 LEU A O 1
ATOM 2849 N N . GLU A 1 221 ? -6.783 -26.007 38.339 1.000 19.145 197 GLU A N 1
ATOM 2850 C CA . GLU A 1 221 ? -7.531 -24.921 37.728 1.000 20.302 197 GLU A CA 1
ATOM 2851 C C . GLU A 1 221 ? -9.038 -25.067 37.988 1.000 20.785 197 GLU A C 1
ATOM 2852 O O . GLU A 1 221 ? -9.582 -26.157 37.948 1.000 20.506 197 GLU A O 1
ATOM 2864 N N . SER A 1 222 ? -9.711 -23.921 38.213 1.000 24.350 198 SER A N 1
ATOM 2865 C CA . SER A 1 222 ? -11.164 -23.885 38.344 1.000 26.763 198 SER A CA 1
ATOM 2866 C C . SER A 1 222 ? -11.821 -24.566 37.161 1.000 24.698 198 SER A C 1
ATOM 2867 O O . SER A 1 222 ? -11.443 -24.311 36.029 1.000 23.824 198 SER A O 1
ATOM 2875 N N . GLY A 1 223 ? -12.793 -25.450 37.453 1.000 26.501 199 GLY A N 1
ATOM 2876 C CA . GLY A 1 223 ? -13.538 -26.121 36.415 1.000 25.775 199 GLY A CA 1
ATOM 2877 C C . GLY A 1 223 ? -12.905 -27.443 35.996 1.000 24.577 199 GLY A C 1
ATOM 2878 O O . GLY A 1 223 ? -13.500 -28.122 35.161 1.000 28.828 199 GLY A O 1
ATOM 2882 N N . ILE A 1 224 ? -11.732 -27.778 36.570 1.000 24.228 200 ILE A N 1
ATOM 2883 C CA . ILE A 1 224 ? -11.026 -29.003 36.216 1.000 22.753 200 ILE A CA 1
ATOM 2884 C C . ILE A 1 224 ? -11.382 -30.056 37.265 1.000 23.778 200 ILE A C 1
ATOM 2885 O O . ILE A 1 224 ? -11.293 -29.784 38.456 1.000 24.234 200 ILE A O 1
ATOM 2901 N N . PRO A 1 225 ? -11.762 -31.297 36.866 1.000 23.371 201 PRO A N 1
ATOM 2902 C CA . PRO A 1 225 ? -12.149 -32.327 37.839 1.000 23.870 201 PRO A CA 1
ATOM 2903 C C . PRO A 1 225 ? -11.020 -32.788 38.745 1.000 23.965 201 PRO A C 1
ATOM 2904 O O . PRO A 1 225 ? -9.860 -32.822 38.365 1.000 21.127 201 PRO A O 1
ATOM 2915 N N . ALA A 1 226 ? -11.386 -33.197 39.961 1.000 24.322 202 ALA A N 1
ATOM 2916 C CA . ALA A 1 226 ? -10.451 -33.585 40.995 1.000 23.466 202 ALA A CA 1
ATOM 2917 C C . ALA A 1 226 ? -9.684 -34.873 40.701 1.000 21.236 202 ALA A C 1
ATOM 2918 O O . ALA A 1 226 ? -8.703 -35.144 41.387 1.000 23.918 202 ALA A O 1
ATOM 2925 N N . ARG A 1 227 ? -10.057 -35.602 39.637 1.000 21.914 203 ARG A N 1
ATOM 2926 C CA . ARG A 1 227 ? -9.279 -36.746 39.200 1.000 19.626 203 ARG A CA 1
ATOM 2927 C C . ARG A 1 227 ? -7.906 -36.368 38.641 1.000 17.224 203 ARG A C 1
ATOM 2928 O O . ARG A 1 227 ? -7.026 -37.223 38.569 1.000 17.720 203 ARG A O 1
ATOM 2949 N N . PHE A 1 228 ? -7.712 -35.077 38.321 1.000 17.679 204 PHE A N 1
ATOM 2950 C CA . PHE A 1 228 ? -6.394 -34.577 37.956 1.000 16.157 204 PHE A CA 1
ATOM 2951 C C . PHE A 1 228 ? -5.640 -34.030 39.157 1.000 17.890 204 PHE A C 1
ATOM 2952 O O . PHE A 1 228 ? -6.188 -33.219 39.926 1.000 19.358 204 PHE A O 1
ATOM 2969 N N . SER A 1 229 ? -4.391 -34.473 39.297 1.000 17.406 205 SER A N 1
ATOM 2970 C CA . SER A 1 229 ? -3.542 -33.975 40.361 1.000 18.998 205 SER A CA 1
ATOM 2971 C C . SER A 1 229 ? -2.105 -33.859 39.897 1.000 18.628 205 SER A C 1
ATOM 2972 O O . SER A 1 229 ? -1.642 -34.593 39.049 1.000 18.298 205 SER A O 1
ATOM 2980 N N . GLY A 1 230 ? -1.396 -32.859 40.400 1.000 16.719 206 GLY A N 1
ATOM 2981 C CA . GLY A 1 230 ? -0.007 -32.722 40.063 1.000 16.226 206 GLY A CA 1
ATOM 2982 C C . GLY A 1 230 ? 0.860 -32.769 41.304 1.000 16.349 206 GLY A C 1
ATOM 2983 O O . GLY A 1 230 ? 0.417 -32.329 42.377 1.000 17.395 206 GLY A O 1
ATOM 2987 N N . SER A 1 231 ? 2.091 -33.229 41.108 1.000 14.954 207 SER A N 1
ATOM 2988 C CA . SER A 1 231 ? 3.059 -33.302 42.175 1.000 16.159 207 SER A CA 1
ATOM 2989 C C . SER A 1 231 ? 4.443 -33.014 41.635 1.000 16.263 207 SER A C 1
ATOM 2990 O O . SER A 1 231 ? 4.726 -33.005 40.420 1.000 13.890 207 SER A O 1
ATOM 2998 N N . GLY A 1 232 ? 5.382 -32.844 42.569 1.000 17.120 208 GLY A N 1
ATOM 2999 C CA . GLY A 1 232 ? 6.772 -32.713 42.204 1.000 14.744 208 GLY A CA 1
ATOM 3000 C C . GLY A 1 232 ? 7.376 -31.404 42.637 1.000 15.398 208 GLY A C 1
ATOM 3001 O O . GLY A 1 232 ? 6.674 -30.485 43.073 1.000 16.449 208 GLY A O 1
ATOM 3005 N N . SER A 1 233 ? 8.689 -31.325 42.432 1.000 15.273 209 SER A N 1
ATOM 3006 C CA . SER A 1 233 ? 9.430 -30.098 42.646 1.000 16.027 209 SER A CA 1
ATOM 3007 C C . SER A 1 233 ? 10.762 -30.159 41.937 1.000 16.897 209 SER A C 1
ATOM 3008 O O . SER A 1 233 ? 11.218 -31.246 41.540 1.000 16.219 209 SER A O 1
ATOM 3016 N N . ARG A 1 234 ? 11.368 -28.974 41.795 1.000 18.005 210 ARG A N 1
ATOM 3017 C CA . ARG A 1 234 ? 12.706 -28.793 41.234 1.000 17.832 210 ARG A CA 1
ATOM 3018 C C . ARG A 1 234 ? 12.780 -29.264 39.789 1.000 18.316 210 ARG A C 1
ATOM 3019 O O . ARG A 1 234 ? 12.465 -28.471 38.903 1.000 16.269 210 ARG A O 1
ATOM 3040 N N . THR A 1 235 ? 13.213 -30.510 39.548 1.000 17.590 211 THR A N 1
ATOM 3041 C CA . THR A 1 235 ? 13.363 -31.001 38.192 1.000 16.414 211 THR A CA 1
ATOM 3042 C C . THR A 1 235 ? 12.404 -32.146 37.878 1.000 17.408 211 THR A C 1
ATOM 3043 O O . THR A 1 235 ? 12.458 -32.584 36.735 1.000 18.179 211 THR A O 1
ATOM 3054 N N . ASP A 1 236 ? 11.563 -32.578 38.813 1.000 16.724 212 ASP A N 1
ATOM 3055 C CA . ASP A 1 236 ? 10.835 -33.823 38.619 1.000 17.741 212 ASP A CA 1
ATOM 3056 C C . ASP A 1 236 ? 9.363 -33.639 38.974 1.000 14.782 212 ASP A C 1
ATOM 3057 O O . ASP A 1 236 ? 9.037 -33.369 40.125 1.000 17.073 212 ASP A O 1
ATOM 3066 N N . PHE A 1 237 ? 8.460 -33.791 37.981 1.000 14.096 213 PHE A N 1
ATOM 3067 C CA . PHE A 1 237 ? 7.054 -33.497 38.140 1.000 13.373 213 PHE A CA 1
ATOM 3068 C C . PHE A 1 237 ? 6.227 -34.629 37.567 1.000 12.743 213 PHE A C 1
ATOM 3069 O O . PHE A 1 237 ? 6.648 -35.340 36.651 1.000 14.553 213 PHE A O 1
ATOM 3086 N N . THR A 1 238 ? 5.042 -34.756 38.123 1.000 13.079 214 THR A N 1
ATOM 3087 C CA . THR A 1 238 ? 4.122 -35.805 37.711 1.000 14.193 214 THR A CA 1
ATOM 3088 C C . THR A 1 238 ? 2.716 -35.259 37.634 1.000 14.312 214 THR A C 1
ATOM 3089 O O . THR A 1 238 ? 2.245 -34.570 38.531 1.000 15.503 214 THR A O 1
ATOM 3100 N N . LEU A 1 239 ? 1.999 -35.624 36.570 1.000 12.198 215 LEU A N 1
ATOM 3101 C CA . LEU A 1 239 ? 0.575 -35.458 36.421 1.000 12.005 215 LEU A CA 1
ATOM 3102 C C . LEU A 1 239 ? -0.071 -36.826 36.581 1.000 13.461 215 LEU A C 1
ATOM 3103 O O . LEU A 1 239 ? 0.324 -37.758 35.862 1.000 14.607 215 LEU A O 1
ATOM 3119 N N . THR A 1 240 ? -1.025 -36.932 37.503 1.000 14.820 216 THR A N 1
ATOM 3120 C CA . THR A 1 240 ? -1.741 -38.173 37.733 1.000 15.713 216 THR A CA 1
ATOM 3121 C C . THR A 1 240 ? -3.195 -37.934 37.391 1.000 15.958 216 THR A C 1
ATOM 3122 O O . THR A 1 240 ? -3.813 -36.978 37.832 1.000 17.385 216 THR A O 1
ATOM 3133 N N . ILE A 1 241 ? -3.789 -38.849 36.589 1.000 14.397 217 ILE A N 1
ATOM 3134 C CA . ILE A 1 241 ? -5.184 -38.845 36.290 1.000 15.016 217 ILE A CA 1
ATOM 3135 C C . ILE A 1 241 ? -5.736 -40.144 36.870 1.000 15.496 217 ILE A C 1
ATOM 3136 O O . ILE A 1 241 ? -5.298 -41.216 36.458 1.000 16.601 217 ILE A O 1
ATOM 3152 N N . ASN A 1 242 ? -6.647 -40.034 37.812 1.000 16.849 218 ASN A N 1
ATOM 3153 C CA . ASN A 1 242 ? -7.125 -41.210 38.513 1.000 18.142 218 ASN A CA 1
ATOM 3154 C C . ASN A 1 242 ? -8.508 -40.942 39.081 1.000 17.276 218 ASN A C 1
ATOM 3155 O O . ASN A 1 242 ? -8.689 -40.061 39.926 1.000 18.352 218 ASN A O 1
ATOM 3166 N N . PRO A 1 243 ? -9.544 -41.719 38.694 1.000 17.195 219 PRO A N 1
ATOM 3167 C CA . PRO A 1 243 ? -9.526 -42.699 37.610 1.000 17.394 219 PRO A CA 1
ATOM 3168 C C . PRO A 1 243 ? -9.734 -42.077 36.234 1.000 17.349 219 PRO A C 1
ATOM 3169 O O . PRO A 1 243 ? -10.493 -41.110 36.110 1.000 21.854 219 PRO A O 1
ATOM 3180 N N . VAL A 1 244 ? -9.138 -42.686 35.216 1.000 17.295 220 VAL A N 1
ATOM 3181 C CA . VAL A 1 244 ? -9.236 -42.195 33.851 1.000 16.509 220 VAL A CA 1
ATOM 3182 C C . VAL A 1 244 ? -10.634 -42.508 33.313 1.000 19.308 220 VAL A C 1
ATOM 3183 O O . VAL A 1 244 ? -11.160 -43.615 33.494 1.000 18.303 220 VAL A O 1
ATOM 3196 N N . GLU A 1 245 ? -11.203 -41.522 32.623 1.000 16.850 221 GLU A N 1
ATOM 3197 C CA . GLU A 1 245 ? -12.438 -41.590 31.845 1.000 19.305 221 GLU A CA 1
ATOM 3198 C C . GLU A 1 245 ? -12.154 -41.358 30.360 1.000 20.248 221 GLU A C 1
ATOM 3199 O O . GLU A 1 245 ? -11.071 -40.929 29.947 1.000 18.106 221 GLU A O 1
ATOM 3211 N N . ALA A 1 246 ? -13.137 -41.670 29.513 1.000 20.555 222 ALA A N 1
ATOM 3212 C CA . ALA A 1 246 ? -12.946 -41.659 28.065 1.000 21.047 222 ALA A CA 1
ATOM 3213 C C . ALA A 1 246 ? -12.708 -40.222 27.586 1.000 20.218 222 ALA A C 1
ATOM 3214 O O . ALA A 1 246 ? -12.008 -39.998 26.593 1.000 24.450 222 ALA A O 1
ATOM 3221 N N . ASP A 1 247 ? -13.246 -39.260 28.336 1.000 21.085 223 ASP A N 1
ATOM 3222 C CA . ASP A 1 247 ? -13.089 -37.833 28.047 1.000 24.016 223 ASP A CA 1
ATOM 3223 C C . ASP A 1 247 ? -11.632 -37.390 28.228 1.000 20.356 223 ASP A C 1
ATOM 3224 O O . ASP A 1 247 ? -11.258 -36.281 27.814 1.000 20.793 223 ASP A O 1
ATOM 3233 N N . ASP A 1 248 ? -10.782 -38.227 28.837 1.000 16.271 224 ASP A N 1
ATOM 3234 C CA . ASP A 1 248 ? -9.412 -37.794 29.136 1.000 14.777 224 ASP A CA 1
ATOM 3235 C C . ASP A 1 248 ? -8.451 -38.147 28.015 1.000 15.728 224 ASP A C 1
ATOM 3236 O O . ASP A 1 248 ? -7.240 -37.858 28.072 1.000 15.162 224 ASP A O 1
ATOM 3245 N N . VAL A 1 249 ? -8.935 -38.785 26.943 1.000 15.282 225 VAL A N 1
ATOM 3246 C CA . VAL A 1 249 ? -8.107 -39.072 25.791 1.000 16.395 225 VAL A CA 1
ATOM 3247 C C . VAL A 1 249 ? -7.705 -37.741 25.149 1.000 16.416 225 VAL A C 1
ATOM 3248 O O . VAL A 1 249 ? -8.565 -36.952 24.751 1.000 19.309 225 VAL A O 1
ATOM 3261 N N . ALA A 1 250 ? -6.399 -37.512 25.078 1.000 14.363 226 ALA A N 1
ATOM 3262 C CA . ALA A 1 250 ? -5.855 -36.202 24.757 1.000 14.727 226 ALA A CA 1
ATOM 3263 C C . ALA A 1 250 ? -4.338 -36.308 24.765 1.000 13.501 226 ALA A C 1
ATOM 3264 O O . ALA A 1 250 ? -3.769 -37.343 25.137 1.000 13.336 226 ALA A O 1
ATOM 3271 N N . ILE A 1 251 ? -3.641 -35.219 24.384 1.000 13.778 227 ILE A N 1
ATOM 3272 C CA . ILE A 1 251 ? -2.218 -35.100 24.589 1.000 13.437 227 ILE A CA 1
ATOM 3273 C C . ILE A 1 251 ? -2.019 -34.131 25.743 1.000 11.709 227 ILE A C 1
ATOM 3274 O O . ILE A 1 251 ? -2.670 -33.082 25.756 1.000 13.009 227 ILE A O 1
ATOM 3290 N N . TYR A 1 252 ? -1.085 -34.469 26.629 1.000 10.465 228 TYR A N 1
ATOM 3291 C CA . TYR A 1 252 ? -0.833 -33.691 27.832 1.000 10.266 228 TYR A CA 1
ATOM 3292 C C . TYR A 1 252 ? 0.578 -33.140 27.760 1.000 10.317 228 TYR A C 1
ATOM 3293 O O . TYR A 1 252 ? 1.534 -33.813 27.358 1.000 11.557 228 TYR A O 1
ATOM 3311 N N . TYR A 1 253 ? 0.691 -31.856 28.107 1.000 9.281 229 TYR A N 1
ATOM 3312 C CA . TYR A 1 253 ? 1.924 -31.087 28.023 1.000 9.618 229 TYR A CA 1
ATOM 3313 C C . TYR A 1 253 ? 2.282 -30.464 29.374 1.000 10.231 229 TYR A C 1
ATOM 3314 O O . TYR A 1 253 ? 1.397 -29.911 29.996 1.000 10.947 229 TYR A O 1
ATOM 3332 N N . CYS A 1 254 ? 3.553 -30.577 29.741 1.000 10.452 230 CYS A N 1
ATOM 3333 C CA . CYS A 1 254 ? 4.103 -29.761 30.807 1.000 10.786 230 CYS A CA 1
ATOM 3334 C C . CYS A 1 254 ? 4.712 -28.497 30.221 1.000 10.398 230 CYS A C 1
ATOM 3335 O O . CYS A 1 254 ? 5.097 -28.456 29.045 1.000 10.783 230 CYS A O 1
ATOM 3342 N N . GLN A 1 255 ? 4.856 -27.460 31.092 1.000 9.614 231 GLN A N 1
ATOM 3343 C CA . GLN A 1 255 ? 5.410 -26.181 30.681 1.000 10.040 231 GLN A CA 1
ATOM 3344 C C . GLN A 1 255 ? 6.011 -25.488 31.889 1.000 9.080 231 GLN A C 1
ATOM 3345 O O . GLN A 1 255 ? 5.367 -25.426 32.934 1.000 11.783 231 GLN A O 1
ATOM 3359 N N . GLN A 1 256 ? 7.185 -24.882 31.712 1.000 9.076 232 GLN A N 1
ATOM 3360 C CA . GLN A 1 256 ? 7.836 -24.133 32.792 1.000 9.705 232 GLN A CA 1
ATOM 3361 C C . GLN A 1 256 ? 7.782 -22.652 32.487 1.000 9.311 232 GLN A C 1
ATOM 3362 O O . GLN A 1 256 ? 7.948 -22.255 31.350 1.000 10.150 232 GLN A O 1
ATOM 3376 N N . SER A 1 257 ? 7.596 -21.863 33.569 1.000 10.894 233 SER A N 1
ATOM 3377 C CA . SER A 1 257 ? 7.645 -20.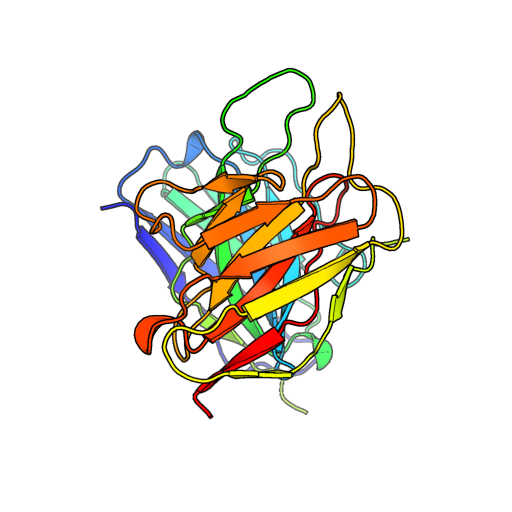408 33.498 1.000 10.512 233 SER A CA 1
ATOM 3378 C C . SER A 1 257 ? 8.666 -19.835 34.479 1.000 11.490 233 SER A C 1
ATOM 3379 O O . SER A 1 257 ? 8.618 -18.640 34.749 1.000 12.409 233 SER A O 1
ATOM 3387 N N . ASN A 1 258 ? 9.604 -20.649 34.976 1.000 10.914 234 ASN A N 1
ATOM 3388 C CA . ASN A 1 258 ? 10.606 -20.112 35.906 1.000 11.335 234 ASN A CA 1
ATOM 3389 C C . ASN A 1 258 ? 11.622 -19.231 35.187 1.000 11.511 234 ASN A C 1
ATOM 3390 O O . ASN A 1 258 ? 12.218 -18.344 35.814 1.000 14.732 234 ASN A O 1
ATOM 3401 N N . GLU A 1 259 ? 11.880 -19.471 33.887 1.000 12.081 235 GLU A N 1
ATOM 3402 C CA . GLU A 1 259 ? 12.774 -18.605 33.149 1.000 13.796 235 GLU A CA 1
ATOM 3403 C C . GLU A 1 259 ? 12.265 -18.428 31.734 1.000 13.775 235 GLU A C 1
ATOM 3404 O O . GLU A 1 259 ? 11.502 -19.242 31.211 1.000 13.718 235 GLU A O 1
ATOM 3416 N N . ASP A 1 260 ? 12.718 -17.345 31.116 1.000 13.696 236 ASP A N 1
ATOM 3417 C CA . ASP A 1 260 ? 12.435 -17.004 29.742 1.000 13.320 236 ASP A CA 1
ATOM 3418 C C . ASP A 1 260 ? 13.488 -17.614 28.839 1.000 14.530 236 ASP A C 1
ATOM 3419 O O . ASP A 1 260 ? 14.684 -17.604 29.126 1.000 16.099 236 ASP A O 1
ATOM 3428 N N . PRO A 1 261 ? 13.123 -18.222 27.691 1.000 12.922 237 PRO A N 1
ATOM 3429 C CA . PRO A 1 261 ? 11.741 -18.410 27.272 1.000 12.096 237 PRO A CA 1
ATOM 3430 C C . PRO A 1 261 ? 11.023 -19.508 28.064 1.000 10.845 237 PRO A C 1
ATOM 3431 O O . PRO A 1 261 ? 11.607 -20.560 28.383 1.000 11.907 237 PRO A O 1
ATOM 3442 N N . TRP A 1 262 ? 9.753 -19.299 28.288 1.000 10.513 238 TRP A N 1
ATOM 3443 C CA . TRP A 1 262 ? 8.875 -20.373 28.724 1.000 9.782 238 TRP A CA 1
ATOM 3444 C C . TRP A 1 262 ? 8.954 -21.493 27.706 1.000 10.431 238 TRP A C 1
ATOM 3445 O O . TRP A 1 262 ? 9.022 -21.236 26.505 1.000 10.866 238 TRP A O 1
ATOM 3466 N N . THR A 1 263 ? 9.038 -22.725 28.213 1.000 9.761 239 THR A N 1
ATOM 3467 C CA . THR A 1 263 ? 9.224 -23.897 27.376 1.000 10.321 239 THR A CA 1
ATOM 3468 C C . THR A 1 263 ? 8.253 -24.989 27.805 1.000 9.654 239 THR A C 1
ATOM 3469 O O . THR A 1 263 ? 7.787 -25.071 28.923 1.000 10.051 239 THR A O 1
ATOM 3480 N N . PHE A 1 264 ? 7.963 -25.839 26.811 1.000 9.674 240 PHE A N 1
ATOM 3481 C CA . PHE A 1 264 ? 7.017 -26.945 26.896 1.000 10.275 240 PHE A CA 1
ATOM 3482 C C . PHE A 1 264 ? 7.716 -28.277 26.651 1.000 10.538 240 PHE A C 1
ATOM 3483 O O . PHE A 1 264 ? 8.656 -28.344 25.875 1.000 12.099 240 PHE A O 1
ATOM 3500 N N . GLY A 1 265 ? 7.227 -29.303 27.343 1.000 11.043 241 GLY A N 1
ATOM 3501 C CA . GLY A 1 265 ? 7.623 -30.668 26.972 1.000 11.490 241 GLY A CA 1
ATOM 3502 C C . GLY A 1 265 ? 6.937 -31.084 25.683 1.000 11.707 241 GLY A C 1
ATOM 3503 O O . GLY A 1 265 ? 6.099 -30.383 25.118 1.000 11.813 241 GLY A O 1
ATOM 3507 N N . GLY A 1 266 ? 7.337 -32.256 25.132 1.000 12.525 242 GLY A N 1
ATOM 3508 C CA . GLY A 1 266 ? 6.919 -32.670 23.793 1.000 12.957 242 GLY A CA 1
ATOM 3509 C C . GLY A 1 266 ? 5.550 -33.326 23.714 1.000 13.076 242 GLY A C 1
ATOM 3510 O O . GLY A 1 266 ? 5.100 -33.676 22.617 1.000 14.129 242 GLY A O 1
ATOM 3514 N N . GLY A 1 267 ? 4.898 -33.530 24.861 1.000 13.107 243 GLY A N 1
ATOM 3515 C CA . GLY A 1 267 ? 3.571 -34.088 24.879 1.000 12.540 243 GLY A CA 1
ATOM 3516 C C . GLY A 1 267 ? 3.610 -35.578 25.205 1.000 13.310 243 GLY A C 1
ATOM 3517 O O . GLY A 1 267 ? 4.527 -36.284 24.807 1.000 15.229 243 GLY A O 1
ATOM 3521 N N . THR A 1 268 ? 2.525 -36.020 25.849 1.000 13.360 244 THR A N 1
ATOM 3522 C CA . THR A 1 268 ? 2.296 -37.432 26.095 1.000 13.047 244 THR A CA 1
ATOM 3523 C C . THR A 1 268 ? 0.875 -37.707 25.645 1.000 12.387 244 THR A C 1
ATOM 3524 O O . THR A 1 268 ? -0.065 -37.101 26.148 1.000 12.308 244 THR A O 1
ATOM 3535 N N . LYS A 1 269 ? 0.713 -38.71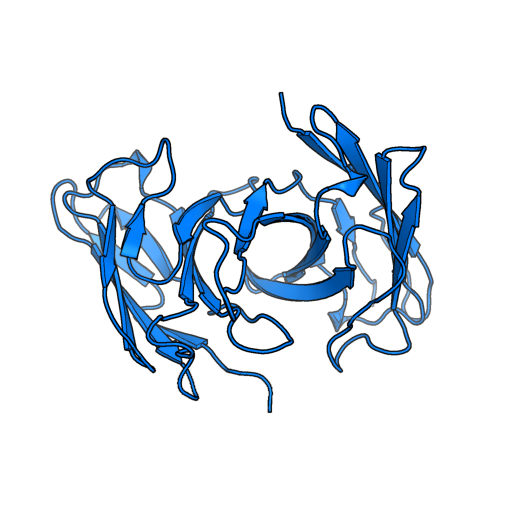2 24.749 1.000 13.512 245 LYS A N 1
ATOM 3536 C CA . LYS A 1 269 ? -0.595 -39.103 24.262 1.000 15.085 245 LYS A CA 1
ATOM 3537 C C . LYS A 1 269 ? -1.221 -40.156 25.175 1.000 14.058 245 LYS A C 1
ATOM 3538 O O . LYS A 1 269 ? -0.524 -41.090 25.526 1.000 14.752 245 LYS A O 1
ATOM 3557 N N . LEU A 1 270 ? -2.423 -39.907 25.632 1.000 12.570 246 LEU A N 1
ATOM 3558 C CA . LEU A 1 270 ? -3.163 -40.860 26.455 1.000 14.549 246 LEU A CA 1
ATOM 3559 C C . LEU A 1 270 ? -4.276 -41.419 25.578 1.000 16.409 246 LEU A C 1
ATOM 3560 O O . LEU A 1 270 ? -5.107 -40.661 25.060 1.000 15.893 246 LEU A O 1
ATOM 3576 N N . GLU A 1 271 ? -4.354 -42.771 25.518 1.000 14.705 247 G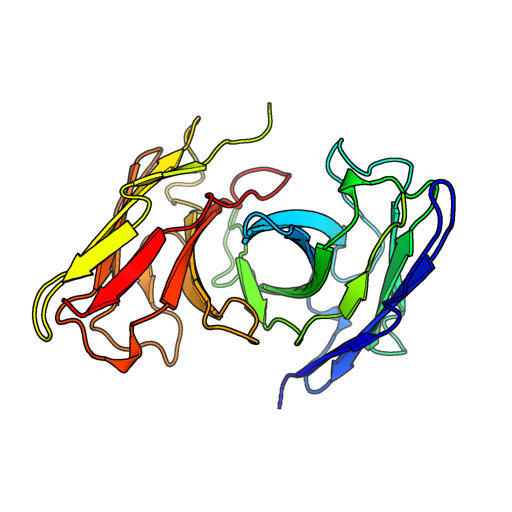LU A N 1
ATOM 3577 C CA . GLU A 1 271 ? -5.461 -43.462 24.849 1.000 16.339 247 GLU A CA 1
ATOM 3578 C C . GLU A 1 271 ? -6.050 -44.507 25.791 1.000 16.003 247 GLU A C 1
ATOM 3579 O O . GLU A 1 271 ? -5.421 -44.877 26.793 1.000 15.634 247 GLU A O 1
ATOM 3591 N N . ILE A 1 272 ? -7.227 -45.021 25.399 1.000 17.840 248 ILE A N 1
ATOM 3592 C CA . ILE A 1 272 ? -7.857 -46.149 26.079 1.000 17.859 248 ILE A CA 1
ATOM 3593 C C . ILE A 1 272 ? -7.426 -47.458 25.427 1.000 18.216 248 ILE A C 1
ATOM 3594 O O . ILE A 1 272 ? -7.459 -47.584 24.199 1.000 22.406 248 ILE A O 1
ATOM 3610 N N . LYS A 1 273 ? -6.971 -48.408 26.244 1.000 20.384 249 LYS A N 1
ATOM 3611 C CA . LYS A 1 273 ? 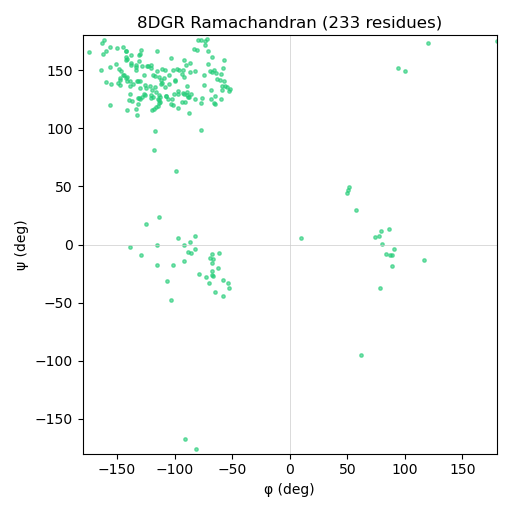-6.740 -49.793 25.822 1.000 26.558 249 LYS A CA 1
ATOM 3612 C C . LYS A 1 273 ? -8.070 -50.414 25.388 1.000 26.380 249 LYS A C 1
ATOM 3613 O O . LYS A 1 273 ? -8.111 -50.804 24.200 1.000 42.192 249 LYS A O 1
#

Solvent-accessible surface area: 10933 Å² total; per-residue (Å²): 170,30,111,13,122,14,63,36,29,85,110,15,106,67,57,22,70,30,111,0,33,0,51,10,59,35,41,89,3,53,73,59,13,0,0,0,0,6,18,10,106,76,112,127,8,52,5,0,0,11,2,53,38,113,28,64,67,66,65,32,8,127,55,0,141,77,29,5,77,4,48,21,75,45,102,149,59,15,0,41,0,71,0,35,56,4,93,76,118,0,34,5,64,0,8,0,0,14,72,48,55,133,59,175,69,190,23,10,61,6,0,0,20,90,24,1,117,19,16,74,0,50,13,26,149,144,80,4,118,11,59,19,59,55,76,57,30,32,14,45,109,48,87,148,0,61,0,35,1,130,3,61,97,49,0,36,27,128,84,57,9,0,0,0,0,0,17,15,50,130,78,91,18,3,112,7,2,0,26,13,2,116,51,70,25,105,80,15,58,89,38,7,55,13,60,40,45,152,51,86,0,27,0,26,0,60,70,3,82,67,89,1,62,6,45,0,0,0,0,0,2,22,66,84,14,17,23,20,1,42,11,0,107,1,65,62,169

Radius of gyration: 17.52 Å; Cα contacts (8 Å, |Δi|>4): 653; chains: 1; bounding box: 38×50×48 Å

Nearest PDB structures (foldseek):
  8dgr-assembly1_A  TM=1.004E+00  e=4.297E-49  Artichoke mottled crinkle virus
  8v8f-assembly1_A  TM=9.846E-01  e=4.703E-40  Mus musculus
  7det-assembly2_D  TM=9.721E-01  e=9.430E-36  Mus musculus
  7zwf-assembly1_B-2  TM=9.295E-01  e=4.729E-33  Mus musculus
  4h0i-assembly1_A  TM=9.197E-01  e=1.260E-30  Mus musculus

B-factor: mean 17.26, std 7.03, range [5.52, 59.39]

Foldseek 3Di:
DWAKAKDWADEAEAQAKTKMKIATDDDQQLVWKKWKWWQFPLRFIDTAKIAGSNFPDIDGDPVQPPFWDWGDDSVRRMIMIIGGNDDQRPFTWMKMFTWDQPPDDVLTFTDTADIHLTGTHGYPPVDKAKAKPPQEDAEAAQDKDKIKIFIPWFLDDPRFHQKWKWWADPSGDTHTAGGRFAHGDPPHDPQWGKDDGTGMIMIMRGRDDQVRQTWMKMWGGSDPPIGIYSTHGYHYD